Protein 5V10 (pdb70)

CATH classification: 3.10.129.10

InterPro domains:
  IPR006683 Thioesterase domain [PF03061] (24-106)
  IPR006684 Acyl-CoA thioester hydrolase YbgC/YbaW family [PIRSF003230] (9-138)
  IPR006684 Acyl-CoA thioester hydrolase YbgC/YbaW family [TIGR00051] (13-130)
  IPR014166 Tol-Pal system-associated acyl-CoA thioesterase [TIGR02799] (10-135)
  IPR029069 HotDog domain superfamily [SSF54637] (8-137)
  IPR050563 4-hydroxybenzoyl-CoA thioesterase [PTHR31793] (10-137)

Nearest PDB structures (foldseek):
  5v10-assembly1_B-2  TM=1.008E+00  e=2.304E-24  Pseudomonas aeruginosa PAO1
  5v10-assembly1_A-2  TM=1.001E+00  e=1.958E-23  Pseudomonas aeruginosa PAO1
  5t06-assembly1_B  TM=9.903E-01  e=2.485E-14  Escherichia coli O157:H7
  5t06-assembly1_C  TM=9.909E-01  e=4.073E-14  Escherichia coli O157:H7
  2egi-assembly1_C  TM=9.550E-01  e=1.226E-11  Aquifex aeolicus

Organism: Pseudomonas aeruginosa (strain ATCC 15692 / DSM 22644 / CIP 104116 / JCM 14847 / LMG 12228 / 1C / PRS 101 / PAO1) (NCBI:txid208964)

Solvent-accessible surface area: 13867 Å² total; per-residue (Å²): 192,26,154,77,46,82,199,77,43,83,51,128,26,92,1,126,173,144,10,31,55,117,49,35,37,4,46,25,0,11,8,2,55,0,0,50,100,0,17,65,48,19,16,111,75,30,42,15,32,123,85,94,19,93,60,71,34,5,72,44,54,13,84,15,3,60,4,80,22,89,27,59,0,114,73,88,34,48,0,30,0,18,1,44,4,40,25,40,56,157,20,20,1,33,6,84,0,49,0,69,49,22,102,74,62,63,37,1,0,9,0,67,0,52,5,10,1,10,97,31,90,68,112,124,95,65,45,6,28,147,51,0,82,38,1,8,82,45,55,136,112,132,49,87,52,131,26,93,0,126,176,146,10,33,58,118,63,45,67,2,49,29,0,9,8,3,58,0,0,48,101,0,15,66,46,51,17,111,80,40,42,31,28,116,76,95,17,93,66,65,32,6,70,42,58,11,74,29,2,52,2,119,30,94,31,75,1,129,68,87,22,51,0,35,0,17,1,78,30,87,78,41,57,156,23,18,1,52,6,99,2,57,0,68,50,21,101,74,66,64,43,1,0,32,1,110,4,45,8,27,1,13,75,37,109,79,107,108,104,34,39,5,21,129,82,0,83,55,43,38,121

Sequence (271 aa):
RAQHGGKPFQQRFRVYYEDTDAGGIVYYVNYLKFMERARTERLRALGFAQSQL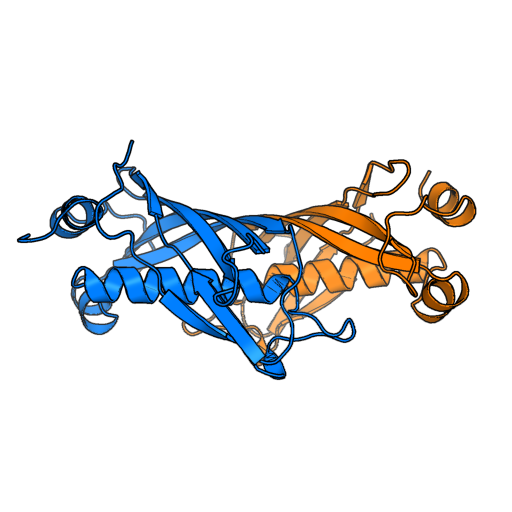VGDNLLFVVHSAEARYHAPAKLDDELLVSAEVEELNRASLKFRQQVRRASDSVLLCEGRFLVACVRADTLKPRAIPETLRAAFAGSPDPFQQRFRVYYEDTDAGGIVYYVNYLKFMERARTERLRALGFAQSQLVGDNLLFVVHSAEARYHAPAKLDDELLVSAEVEELNRASLKKFRQQVRRASDSVLLCEGRFLVACVRADTLKPRAIPETLRAAFA

B-factor: mean 32.6, std 23.27, range [7.13, 211.51]

Foldseek 3Di:
DFDADDPFDKDKDWAAPVQDDPVQFGDPVCVVVVQVVSQQVLCVVLPHHPVNCVVVQKDKAWPDKDKDFDDTHGHGWMKIKGWAFPDFDFFWTKTWMFIATPVPRDTGMIMITIMGIAGNVPRHTGGDDPQRSCSNHPHPD/DDKDKDWAAPVQDDPVQFGDPVCVVVVQVVSQQVVCVVLPHHPVNQVVVQKDKDWPDKDKDFDATHGHGWMKIKDWAWPDFDFFWTKTWMWIATPPPRHTGMIMITIIGIAGNVPRHTGGDDPSSVVSRD

Secondary structure (DSSP, 8-state):
-----SS--EEEEE--GGGB-TTSBB-TTHHHHHHHHHHHHHHHHTT--HHHHHHTTEEEEEEEEEEEE-S--BTT-EEEEE-EEEEE-SSEEEEEEEEEETTT--EEEEEEEEEEEEETTT--B-PPPHHHHHHTT----/--EEEEE--GGGB-TTSBB-TTHHHHHHHHHHHHHHHHTT--HHHHHHTTEEEEEEEEEEEE-S--BTT-EEEEE-EEEEE-SSEEEEEEEEEETTT--EEEEEEEEEEEEETTT--B-PPPHHHHHHH-

Radius of gyration: 19.85 Å; Cα contacts (8 Å, |Δi|>4): 582; chains: 2; bounding box: 51×52×37 Å

Structure (mmCIF, N/CA/C/O backbone):
data_5V10
#
_entry.id   5V10
#
_cell.length_a   97.994
_cell.length_b   62.279
_cell.length_c   52.792
_cell.angle_alpha   90.00
_cell.angle_beta   112.52
_cell.angle_gamma   90.00
#
_symmetry.space_group_name_H-M   'C 1 2 1'
#
loop_
_entity.id
_entity.type
_entity.pdbx_description
1 polymer 'Uncharacterized protein'
2 non-polymer 'CHLORIDE ION'
3 water water
#
loop_
_atom_site.group_PDB
_atom_site.id
_atom_site.type_symbol
_atom_site.label_atom_id
_atom_site.label_alt_id
_atom_site.label_comp_id
_atom_site.label_asym_id
_atom_site.label_entity_id
_atom_site.label_seq_id
_atom_site.pdbx_PDB_ins_code
_atom_site.Cartn_x
_atom_site.Cartn_y
_atom_site.Cartn_z
_atom_site.occupancy
_atom_site.B_iso_or_equiv
_atom_site.auth_seq_id
_atom_site.auth_comp_id
_atom_site.auth_asym_id
_atom_site.auth_atom_id
_atom_site.pdbx_PDB_model_num
ATOM 1 N N . ARG A 1 5 ? -17.762 -10.965 -9.748 1.00 81.32 2 ARG A N 1
ATOM 2 C CA . ARG A 1 5 ? -17.008 -10.751 -8.471 1.00 73.57 2 ARG A CA 1
ATOM 3 C C . ARG A 1 5 ? -17.877 -11.039 -7.249 1.00 58.13 2 ARG A C 1
ATOM 4 O O . ARG A 1 5 ? -17.652 -12.058 -6.583 1.00 53.47 2 ARG A O 1
ATOM 12 N N . ALA A 1 6 ? -18.822 -10.126 -6.957 1.00 45.65 3 ALA A N 1
ATOM 13 C CA . ALA A 1 6 ? -19.906 -10.300 -5.948 1.00 60.74 3 ALA A CA 1
ATOM 14 C C . ALA A 1 6 ? -20.858 -9.088 -5.959 1.00 75.25 3 ALA A C 1
ATOM 15 O O . ALA A 1 6 ? -20.434 -7.964 -5.727 1.00 49.31 3 ALA A O 1
ATOM 17 N N . GLN A 1 7 ? -22.146 -9.321 -6.198 1.00 111.60 4 GLN A N 1
ATOM 18 C CA . GLN A 1 7 ? -23.080 -8.238 -6.537 1.00 83.56 4 GLN A CA 1
ATOM 19 C C . GLN A 1 7 ? -23.896 -7.763 -5.320 1.00 95.24 4 GLN A C 1
ATOM 20 O O . GLN A 1 7 ? -24.390 -8.584 -4.535 1.00 85.40 4 GLN A O 1
ATOM 26 N N . HIS A 1 8 ? -24.024 -6.436 -5.188 1.00 79.76 5 HIS A N 1
ATOM 27 C CA . HIS A 1 8 ? -24.661 -5.768 -4.037 1.00 77.73 5 HIS A CA 1
ATOM 28 C C . HIS A 1 8 ? -25.718 -4.744 -4.511 1.00 97.99 5 HIS A C 1
ATOM 29 O O . HIS A 1 8 ? -25.645 -4.245 -5.639 1.00 111.61 5 HIS A O 1
ATOM 36 N N . GLY A 1 9 ? -26.694 -4.441 -3.649 1.00 44.28 6 GLY A N 1
ATOM 37 C CA . GLY A 1 9 ? -27.791 -3.520 -3.989 1.00 74.26 6 GLY A CA 1
ATOM 38 C C . GLY A 1 9 ? -28.946 -3.573 -2.992 1.00 101.36 6 GLY A C 1
ATOM 39 O O . GLY A 1 9 ? -28.713 -3.705 -1.789 1.00 76.54 6 GLY A O 1
ATOM 40 N N . GLY A 1 10 ? -30.182 -3.457 -3.493 1.00 149.40 7 GLY A N 1
ATOM 41 C CA . GLY A 1 10 ? -31.409 -3.583 -2.680 1.00 135.29 7 GLY A CA 1
ATOM 42 C C . GLY A 1 10 ? -31.612 -2.460 -1.672 1.00 157.81 7 GLY A C 1
ATOM 43 O O . GLY A 1 10 ? -31.326 -1.300 -1.968 1.00 170.74 7 GLY A O 1
ATOM 44 N N . LYS A 1 11 ? -32.137 -2.808 -0.496 1.00 140.02 8 LYS A N 1
ATOM 45 C CA . LYS A 1 11 ? -32.086 -1.935 0.681 1.00 113.37 8 LYS A CA 1
ATOM 46 C C . LYS A 1 11 ? -30.750 -2.217 1.394 1.00 62.85 8 LYS A C 1
ATOM 47 O O . LYS A 1 11 ? -30.710 -3.047 2.300 1.00 69.08 8 LYS A O 1
ATOM 53 N N . PRO A 1 12 ? -29.657 -1.522 0.992 1.00 48.54 9 PRO A N 1
ATOM 54 C CA . PRO A 1 12 ? -28.295 -1.907 1.353 1.00 52.61 9 PRO A CA 1
ATOM 55 C C . PRO A 1 12 ? -28.101 -1.970 2.881 1.00 29.24 9 PRO A C 1
ATOM 56 O O . PRO A 1 12 ? -28.434 -1.015 3.579 1.00 37.38 9 PRO A O 1
ATOM 60 N N . PHE A 1 13 ? -27.657 -3.132 3.353 1.00 20.16 10 PHE A N 1
ATOM 61 C CA . PHE A 1 13 ? -27.523 -3.451 4.781 1.00 17.97 10 PHE A CA 1
ATOM 62 C C . PHE A 1 13 ? -26.645 -2.411 5.445 1.00 18.67 10 PHE A C 1
ATOM 63 O O . PHE A 1 13 ? -25.501 -2.167 5.003 1.00 19.13 10 PHE A O 1
ATOM 71 N N . GLN A 1 14 ? -27.170 -1.806 6.502 1.00 12.58 11 GLN A N 1
ATOM 72 C CA . GLN A 1 14 ? -26.391 -0.945 7.374 1.00 15.06 11 GLN A CA 1
ATOM 73 C C . GLN A 1 14 ? -26.672 -1.329 8.830 1.00 27.59 11 GLN A C 1
ATOM 74 O O . GLN A 1 14 ? -27.797 -1.611 9.190 1.00 19.22 11 GLN A O 1
ATOM 80 N N . GLN A 1 15 ? -25.618 -1.398 9.643 1.00 16.64 12 GLN A N 1
ATOM 81 C CA . GLN A 1 15 ? -25.785 -1.552 11.058 1.00 12.42 12 GLN A CA 1
ATOM 82 C C . GLN A 1 15 ? -25.515 -0.246 11.752 1.00 9.83 12 GLN A C 1
ATOM 83 O O . GLN A 1 15 ? -24.512 0.387 11.494 1.00 11.32 12 GLN A O 1
ATOM 89 N N . ARG A 1 16 ? -26.356 0.091 12.719 1.00 16.94 13 ARG A N 1
ATOM 90 C CA . ARG A 1 16 ? -26.316 1.339 13.473 1.00 18.12 13 ARG A CA 1
ATOM 91 C C . ARG A 1 16 ? -25.625 1.165 14.821 1.00 18.90 13 ARG A C 1
ATOM 92 O O . ARG A 1 16 ? -25.915 0.226 15.520 1.00 19.91 13 ARG A O 1
ATOM 100 N N . PHE A 1 17 ? -24.718 2.077 15.180 1.00 15.83 14 PHE A N 1
ATOM 101 C CA . PHE A 1 17 ? -24.013 2.008 16.466 1.00 15.28 14 PHE A CA 1
ATOM 102 C C . PHE A 1 17 ? -23.977 3.411 17.064 1.00 14.46 14 PHE A C 1
ATOM 103 O O . PHE A 1 17 ? -23.967 4.400 16.352 1.00 13.06 14 PHE A O 1
ATOM 111 N N . ARG A 1 18 ? -23.870 3.481 18.380 1.00 14.34 15 ARG A N 1
ATOM 112 C CA . ARG A 1 18 ? -23.641 4.716 19.127 1.00 13.64 15 ARG A CA 1
ATOM 113 C C . ARG A 1 18 ? -22.164 4.773 19.536 1.00 13.11 15 ARG A C 1
ATOM 114 O O . ARG A 1 18 ? -21.628 3.782 19.944 1.00 13.21 15 ARG A O 1
ATOM 122 N N . VAL A 1 19 ? -21.557 5.952 19.458 1.00 13.03 16 VAL A N 1
ATOM 123 C CA . VAL A 1 19 ? -20.239 6.264 19.977 1.00 14.12 16 VAL A CA 1
ATOM 124 C C . VAL A 1 19 ? -20.282 6.622 21.486 1.00 14.92 16 VAL A C 1
ATOM 125 O O . VAL A 1 19 ? -20.956 7.572 21.905 1.00 15.10 16 VAL A O 1
ATOM 129 N N . TYR A 1 20 ? -19.576 5.851 22.305 1.00 12.77 17 TYR A N 1
ATOM 130 C CA . TYR A 1 20 ? -19.494 6.092 23.768 1.00 13.82 17 TYR A CA 1
ATOM 131 C C . TYR A 1 20 ? -18.087 6.538 24.123 1.00 14.79 17 TYR A C 1
ATOM 132 O O . TYR A 1 20 ? -17.207 6.490 23.271 1.00 13.40 17 TYR A O 1
ATOM 141 N N . TYR A 1 21 ? -17.872 7.019 25.349 1.00 15.43 18 TYR A N 1
ATOM 142 C CA . TYR A 1 21 ? -16.539 7.461 25.787 1.00 17.16 18 TYR A CA 1
ATOM 143 C C . TYR A 1 21 ? -15.426 6.430 25.525 1.00 16.40 18 TYR A C 1
ATOM 144 O O . TYR A 1 21 ? -14.309 6.815 25.227 1.00 13.59 18 TYR A O 1
ATOM 153 N N . GLU A 1 22 ? -15.729 5.136 25.677 1.00 16.41 19 GLU A N 1
ATOM 154 C CA . GLU A 1 22 ? -14.758 4.068 25.477 1.00 19.28 19 GLU A CA 1
ATOM 155 C C . GLU A 1 22 ? -14.143 4.077 24.072 1.00 18.20 19 GLU A C 1
ATOM 156 O O . GLU A 1 22 ? -13.079 3.555 23.873 1.00 15.83 19 GLU A O 1
ATOM 162 N N . ASP A 1 23 ? -14.867 4.639 23.103 1.00 17.49 20 ASP A N 1
ATOM 163 C CA . ASP A 1 23 ? -14.489 4.652 21.683 1.00 16.46 20 ASP A CA 1
ATOM 164 C C . ASP A 1 23 ? -13.604 5.852 21.310 1.00 13.97 20 ASP A C 1
ATOM 165 O O . ASP A 1 23 ? -13.032 5.860 20.243 1.00 12.00 20 ASP A O 1
ATOM 170 N N . THR A 1 24 ? -13.545 6.848 22.188 1.00 14.02 21 THR A N 1
ATOM 171 C CA . THR A 1 24 ? -12.911 8.120 21.933 1.00 15.80 21 THR A CA 1
ATOM 172 C C . THR A 1 24 ? -11.505 8.118 22.465 1.00 14.72 21 THR A C 1
ATOM 173 O O . THR A 1 24 ? -11.106 7.234 23.212 1.00 17.15 21 THR A O 1
ATOM 177 N N . ASP A 1 25 ? -10.750 9.084 21.991 1.00 15.65 22 ASP A N 1
ATOM 178 C CA . ASP A 1 25 ? -9.407 9.390 22.413 1.00 21.30 22 ASP A CA 1
ATOM 179 C C . ASP A 1 25 ? -9.281 10.859 22.892 1.00 21.42 22 ASP A C 1
ATOM 180 O O . ASP A 1 25 ? -10.255 11.643 22.889 1.00 27.65 22 ASP A O 1
ATOM 185 N N . ALA A 1 26 ? -8.051 11.216 23.248 1.00 25.54 23 ALA A N 1
ATOM 186 C CA . ALA A 1 26 ? -7.696 12.542 23.761 1.00 39.36 23 ALA A CA 1
ATOM 187 C C . ALA A 1 26 ? -8.075 13.669 22.814 1.00 40.53 23 ALA A C 1
ATOM 188 O O . ALA A 1 26 ? -8.425 14.742 23.270 1.00 41.33 23 ALA A O 1
ATOM 190 N N . GLY A 1 27 ? -8.046 13.403 21.507 1.00 40.97 24 GLY A N 1
ATOM 191 C CA . GLY A 1 27 ? -8.504 14.345 20.493 1.00 39.18 24 GLY A CA 1
ATOM 192 C C . GLY A 1 27 ? -9.975 14.747 20.514 1.00 36.59 24 GLY A C 1
ATOM 193 O O . GLY A 1 27 ? -10.365 15.673 19.798 1.00 37.08 24 GLY A O 1
ATOM 194 N N . GLY A 1 28 ? -10.802 14.068 21.307 1.00 29.04 25 GLY A N 1
ATOM 195 C CA . GLY A 1 28 ? -12.246 14.309 21.323 1.00 23.13 25 GLY A CA 1
ATOM 196 C C . GLY A 1 28 ? -13.019 13.630 20.207 1.00 36.94 25 GLY A C 1
ATOM 197 O O . GLY A 1 28 ? -14.202 13.924 19.987 1.00 40.05 25 GLY A O 1
ATOM 198 N N . ILE A 1 29 ? -12.372 12.688 19.522 1.00 28.18 26 ILE A N 1
ATOM 199 C CA . ILE A 1 29 ? -12.977 11.945 18.410 1.00 26.05 26 ILE A CA 1
ATOM 200 C C . ILE A 1 29 ? -12.750 10.444 18.594 1.00 25.89 26 ILE A C 1
ATOM 201 O O . ILE A 1 29 ? -11.911 10.021 19.391 1.00 18.07 26 ILE A O 1
ATOM 206 N N . VAL A 1 30 ? -13.430 9.654 17.785 1.00 22.04 27 VAL A N 1
ATOM 207 C CA . VAL A 1 30 ? -13.253 8.217 17.826 1.00 22.41 27 VAL A CA 1
ATOM 208 C C . VAL A 1 30 ? -11.805 7.857 17.561 1.00 20.60 27 VAL A C 1
ATOM 209 O O . VAL A 1 30 ? -11.204 8.365 16.612 1.00 18.37 27 VAL A O 1
ATOM 213 N N . TYR A 1 31 ? -11.238 6.991 18.393 1.00 13.21 28 TYR A N 1
ATOM 214 C CA . TYR A 1 31 ? -9.875 6.499 18.181 1.00 12.31 28 TYR A CA 1
ATOM 215 C C . TYR A 1 31 ? -9.845 5.656 16.904 1.00 11.16 28 TYR A C 1
ATOM 216 O O . TYR A 1 31 ? -10.710 4.786 16.644 1.00 11.03 28 TYR A O 1
ATOM 225 N N . TYR A 1 32 ? -8.890 5.942 16.033 1.00 13.19 29 TYR A N 1
ATOM 226 C CA . TYR A 1 32 ? -8.960 5.438 14.674 1.00 10.43 29 TYR A CA 1
ATOM 227 C C . TYR A 1 32 ? -9.015 3.898 14.604 1.00 9.63 29 TYR A C 1
ATOM 228 O O . TYR A 1 32 ? -9.719 3.325 13.746 1.00 8.79 29 TYR A O 1
ATOM 237 N N . VAL A 1 33 ? -8.293 3.237 15.491 1.00 9.51 30 VAL A N 1
ATOM 238 C CA . VAL A 1 33 ? -8.315 1.802 15.571 1.00 9.85 30 VAL A CA 1
ATOM 239 C C . VAL A 1 33 ? -9.753 1.253 15.780 1.00 10.66 30 VAL A C 1
ATOM 240 O O . VAL A 1 33 ? -10.071 0.160 15.246 1.00 9.02 30 VAL A O 1
ATOM 244 N N . ASN A 1 34 ? -10.588 2.004 16.521 1.00 9.08 31 ASN A N 1
ATOM 245 C CA . ASN A 1 34 ? -11.908 1.521 16.898 1.00 9.80 31 ASN A CA 1
ATOM 246 C C . ASN A 1 34 ? -12.869 1.388 15.703 1.00 9.76 31 ASN A C 1
ATOM 247 O O . ASN A 1 34 ? -13.836 0.632 15.772 1.00 8.20 31 ASN A O 1
ATOM 252 N N . TYR A 1 35 ? -12.600 2.094 14.604 1.00 8.85 32 TYR A N 1
ATOM 253 C CA . TYR A 1 35 ? -13.475 1.899 13.444 1.00 9.45 32 TYR A CA 1
ATOM 254 C C . TYR A 1 35 ? -13.437 0.477 12.944 1.00 8.42 32 TYR A C 1
ATOM 255 O O . TYR A 1 35 ? -14.462 -0.008 12.389 1.00 8.15 32 TYR A O 1
ATOM 264 N N . LEU A 1 36 ? -12.296 -0.193 13.129 1.00 8.28 33 LEU A N 1
ATOM 265 C CA . LEU A 1 36 ? -12.173 -1.598 12.694 1.00 9.61 33 LEU A CA 1
ATOM 266 C C . LEU A 1 36 ? -13.033 -2.485 13.560 1.00 8.66 33 LEU A C 1
ATOM 267 O O . LEU A 1 36 ? -13.461 -3.508 13.115 1.00 8.45 33 LEU A O 1
ATOM 272 N N . LYS A 1 37 ? -13.184 -2.132 14.854 1.00 8.73 34 LYS A N 1
ATOM 273 C CA . LYS A 1 37 ? -14.118 -2.889 15.739 1.00 9.53 34 LYS A CA 1
ATOM 274 C C . LYS A 1 37 ? -15.568 -2.738 15.268 1.00 9.08 34 LYS A C 1
ATOM 275 O O . LYS A 1 37 ? -16.291 -3.732 15.138 1.00 9.29 34 LYS A O 1
ATOM 281 N N . PHE A 1 38 ? -15.957 -1.524 14.979 1.00 7.49 35 PHE A N 1
ATOM 282 C CA . PHE A 1 38 ? -17.314 -1.249 14.411 1.00 7.84 35 PHE A CA 1
ATOM 283 C C . PHE A 1 38 ? -17.578 -2.023 13.128 1.00 7.46 35 PHE A C 1
ATOM 284 O O . PHE A 1 38 ? -18.649 -2.529 12.932 1.00 7.42 35 PHE A O 1
ATOM 292 N N . MET A 1 39 ? -16.595 -2.059 12.249 1.00 7.54 36 MET A N 1
ATOM 293 C CA . MET A 1 39 ? -16.697 -2.808 10.983 1.00 7.96 36 MET A CA 1
ATOM 294 C C . MET A 1 39 ? -16.772 -4.304 11.231 1.00 7.83 36 MET A C 1
ATOM 295 O O . MET A 1 39 ? -17.560 -4.989 10.599 1.00 7.93 36 MET A O 1
ATOM 300 N N . GLU A 1 40 ? -16.014 -4.807 12.190 1.00 7.85 37 GLU A N 1
ATOM 301 C CA . GLU A 1 40 ? -16.136 -6.194 12.543 1.00 8.41 37 GLU A CA 1
ATOM 302 C C . GLU A 1 40 ? -17.567 -6.534 13.084 1.00 8.35 37 GLU A C 1
ATOM 303 O O . GLU A 1 40 ? -18.157 -7.531 12.698 1.00 7.93 37 GLU A O 1
ATOM 309 N N . ARG A 1 41 ? -18.101 -5.681 13.961 1.00 8.44 38 ARG A N 1
ATOM 310 C CA . ARG A 1 41 ? -19.428 -5.892 14.504 1.00 9.06 38 ARG A CA 1
ATOM 311 C C . ARG A 1 41 ? -20.475 -5.923 13.377 1.00 8.77 38 ARG A C 1
ATOM 312 O O . ARG A 1 41 ? -21.414 -6.725 13.422 1.00 9.39 38 ARG A O 1
ATOM 320 N N . ALA A 1 42 ? -20.279 -5.100 12.340 1.00 7.96 39 ALA A N 1
ATOM 321 C CA . ALA A 1 42 ? -21.216 -5.051 11.244 1.00 8.25 39 ALA A CA 1
ATOM 322 C C . ALA A 1 42 ? -21.225 -6.339 10.373 1.00 8.63 39 ALA A C 1
ATOM 323 O O . ALA A 1 42 ? -22.282 -6.818 9.874 1.00 8.84 39 ALA A O 1
ATOM 325 N N . ARG A 1 43 ? -20.053 -6.912 10.192 1.00 9.04 40 ARG A N 1
ATOM 326 C CA . ARG A 1 43 ? -19.927 -8.153 9.442 1.00 9.94 40 ARG A CA 1
ATOM 327 C C . ARG A 1 43 ? -20.682 -9.262 10.247 1.00 10.60 40 ARG A C 1
ATOM 328 O O . ARG A 1 43 ? -21.375 -10.074 9.662 1.00 10.66 40 ARG A O 1
ATOM 336 N N . THR A 1 44 ? -20.574 -9.273 11.566 1.00 9.55 41 THR A N 1
ATOM 337 C CA . THR A 1 44 ? -21.225 -10.268 12.428 1.00 10.37 41 THR A CA 1
ATOM 338 C C . THR A 1 44 ? -22.727 -10.048 12.299 1.00 8.97 41 THR A C 1
ATOM 339 O O . THR A 1 44 ? -23.459 -11.005 12.155 1.00 8.96 41 THR A O 1
ATOM 343 N N . GLU A 1 45 ? -23.167 -8.797 12.282 1.00 8.34 42 GLU A N 1
ATOM 344 C CA . GLU A 1 45 ? -24.582 -8.567 12.162 1.00 9.18 42 GLU A CA 1
ATOM 345 C C . GLU A 1 45 ? -25.141 -8.874 10.763 1.00 8.78 42 GLU A C 1
ATOM 346 O O . GLU A 1 45 ? -26.269 -9.283 10.660 1.00 8.47 42 GLU A O 1
ATOM 352 N N . ARG A 1 46 ? -24.343 -8.706 9.721 1.00 9.90 43 ARG A N 1
ATOM 353 C CA . ARG A 1 46 ? -24.756 -9.044 8.364 1.00 11.42 43 ARG A CA 1
ATOM 354 C C . ARG A 1 46 ? -24.898 -10.553 8.279 1.00 13.81 43 ARG A C 1
ATOM 355 O O . ARG A 1 46 ? -25.913 -11.051 7.765 1.00 15.20 43 ARG A O 1
ATOM 363 N N . LEU A 1 47 ? -23.893 -11.284 8.777 1.00 11.29 44 LEU A N 1
ATOM 364 C CA . LEU A 1 47 ? -23.995 -12.735 8.844 1.00 12.57 44 LEU A CA 1
ATOM 365 C C . LEU A 1 47 ? -25.235 -13.237 9.585 1.00 14.30 44 LEU A C 1
ATOM 366 O O . LEU A 1 47 ? -25.912 -14.183 9.100 1.00 11.91 44 LEU A O 1
ATOM 371 N N . ARG A 1 48 ? -25.529 -12.632 10.736 1.00 14.33 45 ARG A N 1
ATOM 372 C CA . ARG A 1 48 ? -26.713 -12.983 11.496 1.00 15.46 45 ARG A CA 1
ATOM 373 C C . ARG A 1 48 ? -27.960 -12.855 10.619 1.00 12.80 45 ARG A C 1
ATOM 374 O O . ARG A 1 48 ? -28.754 -13.765 10.565 1.00 17.30 45 ARG A O 1
ATOM 382 N N . ALA A 1 49 ? -28.114 -11.717 9.955 1.00 13.10 46 ALA A N 1
ATOM 383 C CA . ALA A 1 49 ? -29.274 -11.431 9.155 1.00 12.51 46 ALA A CA 1
ATOM 384 C C . ALA A 1 49 ? -29.422 -12.366 7.932 1.00 21.32 46 ALA A C 1
ATOM 385 O O . ALA A 1 49 ? -30.480 -12.516 7.411 1.00 16.80 46 ALA A O 1
ATOM 387 N N . LEU A 1 50 ? -28.342 -12.947 7.468 1.00 18.45 47 LEU A N 1
ATOM 388 C CA . LEU A 1 50 ? -28.351 -13.886 6.343 1.00 24.27 47 LEU A CA 1
ATOM 389 C C . LEU A 1 50 ? -28.485 -15.324 6.834 1.00 25.25 47 LEU A C 1
ATOM 390 O O . LEU A 1 50 ? -28.453 -16.228 6.042 1.00 26.71 47 LEU A O 1
ATOM 395 N N . GLY A 1 51 ? -28.624 -15.523 8.143 1.00 19.20 48 GLY A N 1
ATOM 396 C CA . GLY A 1 51 ? -28.867 -16.848 8.714 1.00 26.77 48 GLY A CA 1
ATOM 397 C C . GLY A 1 51 ? -27.668 -17.509 9.340 1.00 20.23 48 GLY A C 1
ATOM 398 O O . GLY A 1 51 ? -27.672 -18.721 9.529 1.00 24.20 48 GLY A O 1
ATOM 399 N N . PHE A 1 52 ? -26.650 -16.711 9.705 1.00 23.82 49 PHE A N 1
ATOM 400 C CA . PHE A 1 52 ? -25.383 -17.234 10.198 1.00 26.77 49 PHE A CA 1
ATOM 401 C C . PHE A 1 52 ? -24.952 -16.504 11.488 1.00 34.33 49 PHE A C 1
ATOM 402 O O . PHE A 1 52 ? -23.901 -15.826 11.565 1.00 17.07 49 PHE A O 1
ATOM 410 N N . ALA A 1 53 ? -25.804 -16.663 12.504 1.00 26.31 50 ALA A N 1
ATOM 411 C CA . ALA A 1 53 ? -25.501 -16.247 13.880 1.00 22.90 50 ALA A CA 1
ATOM 412 C C . ALA A 1 53 ? -24.392 -17.119 14.384 1.00 25.59 50 ALA A C 1
ATOM 413 O O . ALA A 1 53 ? -24.041 -18.085 13.714 1.00 18.40 50 ALA A O 1
ATOM 415 N N . GLN A 1 54 ? -23.837 -16.811 15.549 1.00 22.18 51 GLN A N 1
ATOM 416 C CA . GLN A 1 54 ? -22.638 -17.534 16.030 1.00 24.01 51 GLN A CA 1
ATOM 417 C C . GLN A 1 54 ? -22.919 -19.029 16.276 1.00 33.59 51 GLN A C 1
ATOM 418 O O . GLN A 1 54 ? -22.068 -19.865 15.960 1.00 26.04 51 GLN A O 1
ATOM 424 N N . SER A 1 55 ? -24.083 -19.362 16.841 1.00 25.79 52 SER A N 1
ATOM 425 C CA . SER A 1 55 ? -24.425 -20.789 17.051 1.00 26.73 52 SER A CA 1
ATOM 426 C C . SER A 1 55 ? -24.515 -21.590 15.711 1.00 26.16 52 SER A C 1
ATOM 427 O O . SER A 1 55 ? -24.085 -22.719 15.641 1.00 34.31 52 SER A O 1
ATOM 430 N N . GLN A 1 56 ? -24.979 -20.960 14.644 1.00 22.19 53 GLN A N 1
ATOM 431 C CA . GLN A 1 56 ? -24.965 -21.583 13.310 1.00 29.02 53 GLN A CA 1
ATOM 432 C C . GLN A 1 56 ? -23.564 -21.836 12.756 1.00 37.51 53 GLN A C 1
ATOM 433 O O . GLN A 1 56 ? -23.315 -22.868 12.128 1.00 29.08 53 GLN A O 1
ATOM 439 N N . LEU A 1 57 ? -22.656 -20.891 12.979 1.00 26.22 54 LEU A N 1
ATOM 440 C CA . LEU A 1 57 ? -21.286 -20.989 12.504 1.00 38.16 54 LEU A CA 1
ATOM 441 C C . LEU A 1 57 ? -20.504 -22.111 13.171 1.00 41.25 54 LEU A C 1
ATOM 442 O O . LEU A 1 57 ? -19.804 -22.860 12.508 1.00 32.25 54 LEU A O 1
ATOM 447 N N . VAL A 1 58 ? -20.600 -22.175 14.492 1.00 43.18 55 VAL A N 1
ATOM 448 C CA . VAL A 1 58 ? -19.941 -23.236 15.252 1.00 62.20 55 VAL A CA 1
ATOM 449 C C . VAL A 1 58 ? -20.641 -24.585 15.000 1.00 41.81 55 VAL A C 1
ATOM 450 O O . VAL A 1 58 ? -20.000 -25.619 14.996 1.00 38.19 55 VAL A O 1
ATOM 454 N N . GLY A 1 59 ? -21.944 -24.542 14.754 1.00 67.29 56 GLY A N 1
ATOM 455 C CA . GLY A 1 59 ? -22.705 -25.689 14.264 1.00 60.50 56 GLY A CA 1
ATOM 456 C C . GLY A 1 59 ? -22.155 -26.279 12.983 1.00 55.41 56 GLY A C 1
ATOM 457 O O . GLY A 1 59 ? -22.031 -27.490 12.887 1.00 54.31 56 GLY A O 1
ATOM 458 N N . ASP A 1 60 ? -21.803 -25.429 12.011 1.00 35.21 57 ASP A N 1
ATOM 459 C CA . ASP A 1 60 ? -21.238 -25.884 10.736 1.00 38.88 57 ASP A CA 1
ATOM 460 C C . ASP A 1 60 ? -19.709 -25.977 10.715 1.00 36.62 57 ASP A C 1
ATOM 461 O O . ASP A 1 60 ? -19.114 -26.230 9.647 1.00 30.69 57 ASP A O 1
ATOM 466 N N . ASN A 1 61 ? -19.063 -25.808 11.882 1.00 27.13 58 ASN A N 1
ATOM 467 C CA . ASN A 1 61 ? -17.590 -25.824 11.989 1.00 35.60 58 ASN A CA 1
ATOM 468 C C . ASN A 1 61 ? -16.898 -24.710 11.159 1.00 26.43 58 ASN A C 1
ATOM 469 O O . ASN A 1 61 ? -15.777 -24.891 10.655 1.00 28.40 58 ASN A O 1
ATOM 474 N N . LEU A 1 62 ? -17.566 -23.550 11.037 1.00 33.89 59 LEU A N 1
ATOM 475 C CA . LEU A 1 62 ? -17.013 -22.404 10.303 1.00 25.69 59 LEU A CA 1
ATOM 476 C C . LEU A 1 62 ? -16.456 -21.371 11.258 1.00 25.38 59 LEU A C 1
ATOM 477 O O . LEU A 1 62 ? -17.057 -21.066 12.267 1.00 24.96 59 LEU A O 1
ATOM 482 N N . LEU A 1 63 ? -15.333 -20.805 10.872 1.00 22.42 60 LEU A N 1
ATOM 483 C CA . LEU A 1 63 ? -14.739 -19.652 11.529 1.00 21.05 60 LEU A CA 1
ATOM 484 C C . LEU A 1 63 ? -14.205 -18.721 10.443 1.00 18.95 60 LEU A C 1
ATOM 485 O O . LEU A 1 63 ? -13.587 -19.182 9.485 1.00 17.25 60 LEU A O 1
ATOM 490 N N . PHE A 1 64 ? -14.448 -17.406 10.593 1.00 13.28 61 PHE A N 1
ATOM 491 C CA . PHE A 1 64 ? -13.879 -16.396 9.686 1.00 14.16 61 PHE A CA 1
ATOM 492 C C . PHE A 1 64 ? -12.686 -15.698 10.317 1.00 19.52 61 PHE A C 1
ATOM 493 O O . PHE A 1 64 ? -12.775 -15.272 11.476 1.00 22.23 61 PHE A O 1
ATOM 501 N N . VAL A 1 65 ? -11.578 -15.595 9.582 1.00 12.32 62 VAL A N 1
ATOM 502 C CA . VAL A 1 65 ? -10.282 -15.051 10.143 1.00 15.82 62 VAL A CA 1
ATOM 503 C C . VAL A 1 65 ? -9.806 -13.918 9.262 1.00 20.33 62 VAL A C 1
ATOM 504 O O . VAL A 1 65 ? -9.783 -14.083 8.026 1.00 16.05 62 VAL A O 1
ATOM 508 N N . VAL A 1 66 ? -9.407 -12.796 9.880 1.00 13.35 63 VAL A N 1
ATOM 509 C CA . VAL A 1 66 ? -8.952 -11.684 9.073 1.00 16.78 63 VAL A CA 1
ATOM 510 C C . VAL A 1 66 ? -7.512 -11.977 8.656 1.00 15.66 63 VAL A C 1
ATOM 511 O O . VAL A 1 66 ? -6.700 -12.227 9.502 1.00 10.38 63 VAL A O 1
ATOM 515 N N . HIS A 1 67 ? -7.197 -11.945 7.361 1.00 13.80 64 HIS A N 1
ATOM 516 C CA . HIS A 1 67 ? -5.815 -12.025 6.901 1.00 16.35 64 HIS A CA 1
ATOM 517 C C . HIS A 1 67 ? -5.245 -10.662 6.537 1.00 14.99 64 HIS A C 1
ATOM 518 O O . HIS A 1 67 ? -4.018 -10.481 6.547 1.00 15.84 64 HIS A O 1
ATOM 525 N N . SER A 1 68 ? -6.081 -9.717 6.141 1.00 11.51 65 SER A N 1
ATOM 526 C CA . SER A 1 68 ? -5.605 -8.350 5.893 1.00 11.12 65 SER A CA 1
ATOM 527 C C . SER A 1 68 ? -6.712 -7.363 6.196 1.00 13.05 65 SER A C 1
ATOM 528 O O . SER A 1 68 ? -7.901 -7.701 6.075 1.00 14.76 65 SER A O 1
ATOM 531 N N . ALA A 1 69 ? -6.309 -6.165 6.595 1.00 10.83 66 ALA A N 1
ATOM 532 C CA . ALA A 1 69 ? -7.209 -5.076 6.981 1.00 13.40 66 ALA A CA 1
ATOM 533 C C . ALA A 1 69 ? -6.572 -3.762 6.476 1.00 13.25 66 ALA A C 1
ATOM 534 O O . ALA A 1 69 ? -5.348 -3.516 6.735 1.00 9.04 66 ALA A O 1
ATOM 536 N N . GLU A 1 70 ? -7.371 -2.943 5.796 1.00 10.92 67 GLU A N 1
ATOM 537 C CA . GLU A 1 70 ? -6.964 -1.610 5.310 1.00 13.80 67 GLU A CA 1
ATOM 538 C C . GLU A 1 70 ? -8.059 -0.600 5.651 1.00 13.86 67 GLU A C 1
ATOM 539 O O . GLU A 1 70 ? -9.223 -0.848 5.415 1.00 16.75 67 GLU A O 1
ATOM 545 N N . ALA A 1 71 ? -7.705 0.522 6.243 1.00 11.22 68 ALA A N 1
ATOM 546 C CA . ALA A 1 71 ? -8.684 1.553 6.497 1.00 11.96 68 ALA A CA 1
ATOM 547 C C . ALA A 1 71 ? -8.206 2.897 6.058 1.00 10.90 68 ALA A C 1
ATOM 548 O O . ALA A 1 71 ? -6.991 3.208 6.160 1.00 12.43 68 ALA A O 1
ATOM 550 N N . ARG A 1 72 ? -9.134 3.661 5.503 1.00 10.60 69 ARG A N 1
ATOM 551 C CA . ARG A 1 72 ? -8.833 5.050 5.137 1.00 12.85 69 ARG A CA 1
ATOM 552 C C . ARG A 1 72 ? -9.786 5.921 5.908 1.00 11.22 69 ARG A C 1
ATOM 553 O O . ARG A 1 72 ? -11.005 5.669 6.013 1.00 11.00 69 ARG A O 1
ATOM 561 N N . TYR A 1 73 ? -9.220 6.951 6.514 1.00 11.91 70 TYR A N 1
ATOM 562 C CA . TYR A 1 73 ? -9.943 7.791 7.434 1.00 13.77 70 TYR A CA 1
ATOM 563 C C . TYR A 1 73 ? -10.230 9.118 6.773 1.00 19.55 70 TYR A C 1
ATOM 564 O O . TYR A 1 73 ? -9.351 9.682 6.167 1.00 22.51 70 TYR A O 1
ATOM 573 N N . HIS A 1 74 ? -11.468 9.613 6.884 1.00 19.30 71 HIS A N 1
ATOM 574 C CA . HIS A 1 74 ? -11.859 10.818 6.120 1.00 33.05 71 HIS A CA 1
ATOM 575 C C . HIS A 1 74 ? -12.281 12.032 6.912 1.00 31.82 71 HIS A C 1
ATOM 576 O O . HIS A 1 74 ? -11.794 13.130 6.685 1.00 53.66 71 HIS A O 1
ATOM 583 N N . ALA A 1 75 ? -13.218 11.834 7.812 1.00 24.78 72 ALA A N 1
ATOM 584 C CA . ALA A 1 75 ? -13.758 12.891 8.627 1.00 22.89 72 ALA A CA 1
ATOM 585 C C . ALA A 1 75 ? -13.954 12.240 10.009 1.00 30.43 72 ALA A C 1
ATOM 586 O O . ALA A 1 75 ? -14.108 11.049 10.065 1.00 21.68 72 ALA A O 1
ATOM 588 N N . PRO A 1 76 ? -13.920 13.022 11.093 1.00 30.18 73 PRO A N 1
ATOM 589 C CA . PRO A 1 76 ? -14.019 12.462 12.461 1.00 35.70 7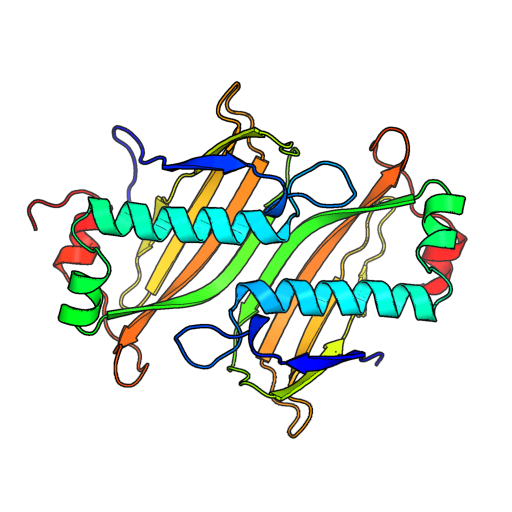3 PRO A CA 1
ATOM 590 C C . PRO A 1 76 ? -15.447 12.297 12.988 1.00 25.40 73 PRO A C 1
ATOM 591 O O . PRO A 1 76 ? -16.364 12.994 12.540 1.00 35.21 73 PRO A O 1
ATOM 595 N N . ALA A 1 77 ? -15.636 11.340 13.893 1.00 33.95 74 ALA A N 1
ATOM 596 C CA . ALA A 1 77 ? -16.892 11.204 14.657 1.00 24.57 74 ALA A CA 1
ATOM 597 C C . ALA A 1 77 ? -16.631 11.522 16.094 1.00 24.75 74 ALA A C 1
ATOM 598 O O . ALA A 1 77 ? -15.536 11.277 16.607 1.00 30.10 74 ALA A O 1
ATOM 600 N N . LYS A 1 78 ? -17.638 12.093 16.742 1.00 23.38 75 LYS A N 1
ATOM 601 C CA . LYS A 1 78 ? -17.482 12.562 18.121 1.00 28.76 75 LYS A CA 1
ATOM 602 C C . LYS A 1 78 ? -18.323 11.721 19.069 1.00 21.66 75 LYS A C 1
ATOM 603 O O . LYS A 1 78 ? -19.182 10.956 18.643 1.00 17.63 75 LYS A O 1
ATOM 609 N N . LEU A 1 79 ? -18.056 11.880 20.343 1.00 22.79 76 LEU A N 1
ATOM 610 C CA . LEU A 1 79 ? -18.902 11.367 21.403 1.00 23.85 76 LEU A CA 1
ATOM 611 C C . LEU A 1 79 ? -20.386 11.533 21.101 1.00 25.08 76 LEU A C 1
ATOM 612 O O . LEU A 1 79 ? -20.837 12.603 20.745 1.00 26.49 76 LEU A O 1
ATOM 617 N N . ASP A 1 80 ? -21.118 10.429 21.216 1.00 23.15 77 ASP A N 1
ATOM 618 C CA . ASP A 1 80 ? -22.575 10.389 21.081 1.00 24.84 77 ASP A CA 1
ATOM 619 C C . ASP A 1 80 ? -23.100 10.477 19.644 1.00 28.95 77 ASP A C 1
ATOM 620 O O . ASP A 1 80 ? -24.303 10.391 19.434 1.00 18.62 77 ASP A O 1
ATOM 625 N N . ASP A 1 81 ? -22.219 10.559 18.643 1.00 23.23 78 ASP A N 1
ATOM 626 C CA . ASP A 1 81 ? -22.650 10.355 17.248 1.00 22.81 78 ASP A CA 1
ATOM 627 C C . ASP A 1 81 ? -23.182 8.929 17.089 1.00 16.93 78 ASP A C 1
ATOM 628 O O . ASP A 1 81 ? -22.773 7.976 17.834 1.00 14.60 78 ASP A O 1
ATOM 633 N N . GLU A 1 82 ? -24.093 8.790 16.158 1.00 15.31 79 GLU A N 1
ATOM 634 C CA . GLU A 1 82 ? -24.511 7.482 15.674 1.00 17.16 79 GLU A CA 1
ATOM 635 C C . GLU A 1 82 ? -23.788 7.191 14.388 1.00 14.98 79 GLU A C 1
ATOM 636 O O . GLU A 1 82 ? -23.565 8.097 13.630 1.00 18.54 79 GLU A O 1
ATOM 642 N N . LEU A 1 83 ? -23.472 5.923 14.150 1.00 12.99 80 LEU A N 1
ATOM 643 C CA . LEU A 1 83 ? -22.717 5.492 12.982 1.00 12.93 80 LEU A CA 1
ATOM 644 C C . LEU A 1 83 ? -23.556 4.472 12.204 1.00 13.20 80 LEU A C 1
ATOM 645 O O . LEU A 1 83 ? -24.131 3.559 12.810 1.00 13.40 80 LEU A O 1
ATOM 650 N N . LEU A 1 84 ? -23.560 4.585 10.880 1.00 11.90 81 LEU A N 1
ATOM 651 C CA . LEU A 1 84 ? -24.104 3.537 10.034 1.00 13.19 81 LEU A CA 1
ATOM 652 C C . LEU A 1 84 ? -22.953 2.839 9.339 1.00 13.55 81 LEU A C 1
ATOM 653 O O . LEU A 1 84 ? -22.093 3.506 8.729 1.00 11.95 81 LEU A O 1
ATOM 658 N N . VAL A 1 85 ? -22.956 1.495 9.400 1.00 9.19 82 VAL A N 1
ATOM 659 C CA . VAL A 1 85 ? -21.859 0.697 8.896 1.00 10.56 82 VAL A CA 1
ATOM 660 C C . VAL A 1 85 ? -22.351 -0.383 7.946 1.00 9.33 82 VAL A C 1
ATOM 661 O O . VAL A 1 85 ? -23.222 -1.223 8.304 1.00 8.22 82 VAL A O 1
ATOM 665 N N . SER A 1 86 ? -21.788 -0.340 6.738 1.00 9.28 83 SER A N 1
ATOM 666 C CA . SER A 1 86 ? -22.086 -1.292 5.694 1.00 10.52 83 SER A CA 1
ATOM 667 C C . SER A 1 86 ? -21.132 -2.476 5.826 1.00 8.16 83 SER A C 1
ATOM 668 O O . SER A 1 86 ? -20.136 -2.423 6.543 1.00 7.13 83 SER A O 1
ATOM 671 N N . ALA A 1 87 ? -21.519 -3.564 5.178 1.00 9.08 84 ALA A N 1
ATOM 672 C CA . ALA A 1 87 ? -20.749 -4.806 5.129 1.00 11.39 84 ALA A CA 1
ATOM 673 C C . ALA A 1 87 ? -20.895 -5.516 3.780 1.00 15.91 84 ALA A C 1
ATOM 674 O O . ALA A 1 87 ? -21.427 -6.630 3.704 1.00 20.70 84 ALA A O 1
ATOM 676 N N . GLU A 1 88 ? -20.400 -4.872 2.732 1.00 14.70 85 GLU A N 1
ATOM 677 C CA . GLU A 1 88 ? -20.547 -5.411 1.348 1.00 14.07 85 GLU A CA 1
ATOM 678 C C . GLU A 1 88 ? -19.489 -6.466 1.054 1.00 15.78 85 GLU A C 1
ATOM 679 O O . GLU A 1 88 ? -18.357 -6.396 1.544 1.00 13.25 85 GLU A O 1
ATOM 685 N N . VAL A 1 89 ? -19.851 -7.463 0.227 1.00 16.38 86 VAL A N 1
ATOM 686 C CA . VAL A 1 89 ? -18.887 -8.409 -0.253 1.00 17.41 86 VAL A CA 1
ATOM 687 C C . VAL A 1 89 ? -18.492 -8.014 -1.663 1.00 23.08 86 VAL A C 1
ATOM 688 O O . VAL A 1 89 ? -19.305 -8.104 -2.550 1.00 22.81 86 VAL A O 1
ATOM 692 N N . GLU A 1 90 ? -17.241 -7.598 -1.814 1.00 16.20 87 GLU A N 1
ATOM 693 C CA . GLU A 1 90 ? -16.661 -7.065 -3.059 1.00 26.09 87 GLU A CA 1
ATOM 694 C C . GLU A 1 90 ? -16.190 -8.163 -3.953 1.00 23.14 87 GLU A C 1
ATOM 695 O O . GLU A 1 90 ? -16.289 -8.016 -5.162 1.00 24.24 87 GLU A O 1
ATOM 701 N N . GLU A 1 91 ? -15.645 -9.231 -3.373 1.00 21.54 88 GLU A N 1
ATOM 702 C CA . GLU A 1 91 ? -15.253 -10.438 -4.129 1.00 20.27 88 GLU A CA 1
ATOM 703 C C . GLU A 1 91 ? -15.379 -11.699 -3.315 1.00 21.98 88 GLU A C 1
ATOM 704 O O . GLU A 1 91 ? -15.177 -11.690 -2.110 1.00 16.60 88 GLU A O 1
ATOM 710 N N . LEU A 1 92 ? -15.718 -12.791 -3.971 1.00 19.66 89 LEU A N 1
ATOM 711 C CA . LEU A 1 92 ? -16.043 -14.040 -3.282 1.00 20.18 89 LEU A CA 1
ATOM 712 C C . LEU A 1 92 ? -15.146 -15.082 -3.921 1.00 28.88 89 LEU A C 1
ATOM 713 O O . LEU A 1 92 ? -15.303 -15.359 -5.103 1.00 38.87 89 LEU A O 1
ATOM 718 N N . ASN A 1 93 ? -14.168 -15.591 -3.193 1.00 30.98 90 ASN A N 1
ATOM 719 C CA . ASN A 1 93 ? -13.285 -16.655 -3.689 1.00 34.09 90 ASN A CA 1
ATOM 720 C C . ASN A 1 93 ? -13.790 -17.976 -3.096 1.00 40.43 90 ASN A C 1
ATOM 721 O O . ASN A 1 93 ? -14.797 -17.998 -2.371 1.00 18.96 90 ASN A O 1
ATOM 726 N N . ARG A 1 94 ? -13.082 -19.058 -3.407 1.00 33.32 91 ARG A N 1
ATOM 727 C CA . ARG A 1 94 ? -13.446 -20.400 -2.937 1.00 42.47 91 ARG A CA 1
ATOM 728 C C . ARG A 1 94 ? -13.424 -20.502 -1.417 1.00 35.18 91 ARG A C 1
ATOM 729 O O . ARG A 1 94 ? -14.407 -20.951 -0.790 1.00 30.40 91 ARG A O 1
ATOM 737 N N . ALA A 1 95 ? -12.292 -20.099 -0.836 1.00 27.12 92 ALA A N 1
ATOM 738 C CA . ALA A 1 95 ? -12.053 -20.253 0.610 1.00 30.56 92 ALA A CA 1
ATOM 739 C C . ALA A 1 95 ? -11.875 -18.917 1.341 1.00 29.07 92 ALA A C 1
ATOM 740 O O . ALA A 1 95 ? -11.371 -18.899 2.449 1.00 25.82 92 ALA A O 1
ATOM 742 N N . SER A 1 96 ? -12.300 -17.822 0.717 1.00 23.48 93 SER A N 1
ATOM 743 C CA . SER A 1 96 ? -12.150 -16.474 1.264 1.00 21.25 93 SER A CA 1
ATOM 744 C C . SER A 1 96 ? -13.053 -15.445 0.540 1.00 23.83 93 SER A C 1
ATOM 745 O O . SER A 1 96 ? -13.639 -15.695 -0.524 1.00 20.93 93 SER A O 1
ATOM 748 N N . LEU A 1 97 ? -13.091 -14.256 1.115 1.00 17.06 94 LEU A N 1
ATOM 749 C CA . LEU A 1 97 ? -14.080 -13.222 0.770 1.00 21.31 94 LEU A CA 1
ATOM 750 C C . LEU A 1 97 ? -13.355 -11.862 1.015 1.00 20.00 94 LEU A C 1
ATOM 751 O O . LEU A 1 97 ? -12.587 -11.730 1.957 1.00 15.81 94 LEU A O 1
ATOM 756 N N . LYS A 1 98 ? -13.653 -10.846 0.235 1.00 13.04 95 LYS A N 1
ATOM 757 C CA . LYS A 1 98 ? -13.122 -9.525 0.481 1.00 15.60 95 LYS A CA 1
ATOM 758 C C . LYS A 1 98 ? -14.317 -8.635 0.788 1.00 16.62 95 LYS A C 1
ATOM 759 O O . LYS A 1 98 ? -15.244 -8.568 -0.022 1.00 17.23 95 LYS A O 1
ATOM 765 N N . PHE A 1 99 ? -14.265 -7.965 1.947 1.00 11.35 96 PHE A N 1
ATOM 766 C CA . PHE A 1 99 ? -15.330 -7.048 2.379 1.00 10.29 96 PHE A CA 1
ATOM 767 C C . PHE A 1 99 ? -14.903 -5.651 2.076 1.00 10.00 96 PHE A C 1
ATOM 768 O O . PHE A 1 99 ? -13.685 -5.403 2.094 1.00 9.67 96 PHE A O 1
ATOM 776 N N . ARG A 1 100 ? -15.868 -4.805 1.723 1.00 9.08 97 ARG A N 1
ATOM 777 C CA . ARG A 1 100 ? -15.695 -3.430 1.488 1.00 9.92 97 ARG A CA 1
ATOM 778 C C . ARG A 1 100 ? -16.713 -2.718 2.339 1.00 11.06 97 ARG A C 1
ATOM 779 O O . ARG A 1 100 ? -17.887 -3.021 2.246 1.00 11.10 97 ARG A O 1
ATOM 787 N N . GLN A 1 101 ? -16.272 -1.828 3.227 1.00 8.84 98 GLN A N 1
ATOM 788 C CA . GLN A 1 101 ? -17.163 -1.349 4.308 1.00 9.06 98 GLN A CA 1
ATOM 789 C C . GLN A 1 101 ? -17.052 0.138 4.382 1.00 8.96 98 GLN A C 1
ATOM 790 O O . GLN A 1 101 ? -15.996 0.664 4.201 1.00 14.74 98 GLN A O 1
ATOM 796 N N . GLN A 1 102 ? -18.141 0.799 4.684 1.00 9.03 99 GLN A N 1
ATOM 797 C CA . GLN A 1 102 ? -18.164 2.225 4.916 1.00 8.68 99 GLN A CA 1
ATOM 798 C C . GLN A 1 102 ? -18.796 2.516 6.262 1.00 8.52 99 GLN A C 1
ATOM 799 O O . GLN A 1 102 ? -19.792 1.923 6.602 1.00 8.55 99 GLN A O 1
ATOM 805 N N . VAL A 1 103 ? -18.148 3.380 7.023 1.00 8.11 100 VAL A N 1
ATOM 806 C CA . VAL A 1 103 ? -18.674 3.945 8.262 1.00 8.39 100 VAL A CA 1
ATOM 807 C C . VAL A 1 103 ? -19.122 5.416 7.991 1.00 9.06 100 VAL A C 1
ATOM 808 O O . VAL A 1 103 ? -18.315 6.226 7.603 1.00 8.46 100 VAL A O 1
ATOM 812 N N . ARG A 1 104 ? -20.416 5.678 8.098 1.00 14.55 101 ARG A N 1
ATOM 813 C CA . ARG A 1 104 ? -20.987 7.009 7.888 1.00 15.72 101 ARG A CA 1
ATOM 814 C C . ARG A 1 104 ? -21.676 7.532 9.159 1.00 16.37 101 ARG A C 1
ATOM 815 O O . ARG A 1 104 ? -22.267 6.759 9.913 1.00 19.48 101 ARG A O 1
ATOM 823 N N . ARG A 1 105 ? -21.569 8.831 9.384 1.00 17.96 102 ARG A N 1
ATOM 824 C CA . ARG A 1 105 ? -22.287 9.497 10.449 1.00 20.53 102 ARG A CA 1
ATOM 825 C C . ARG A 1 105 ? -23.783 9.480 10.131 1.00 20.43 102 ARG A C 1
ATOM 826 O O . ARG A 1 105 ? -24.189 9.753 9.010 1.00 23.30 102 ARG A O 1
ATOM 834 N N . ALA A 1 106 ? -24.608 9.107 11.108 1.00 24.20 103 ALA A N 1
ATOM 835 C CA . ALA A 1 106 ? -26.031 8.888 10.888 1.00 25.24 103 ALA A CA 1
ATOM 836 C C . ALA A 1 106 ? -26.739 10.210 10.612 1.00 28.79 103 ALA A C 1
ATOM 837 O O . ALA A 1 106 ? -27.668 10.239 9.815 1.00 26.24 103 ALA A O 1
ATOM 839 N N . SER A 1 107 ? -26.331 11.280 11.283 1.00 26.02 104 SER A N 1
ATOM 840 C CA . SER A 1 107 ? -27.065 12.538 11.175 1.00 36.97 104 SER A CA 1
ATOM 841 C C . SER A 1 107 ? -27.071 13.106 9.727 1.00 33.58 104 SER A C 1
ATOM 842 O O . SER A 1 107 ? -28.127 13.475 9.216 1.00 28.43 104 SER A O 1
ATOM 845 N N . ASP A 1 108 ? -25.914 13.063 9.057 1.00 37.45 105 ASP A N 1
ATOM 846 C CA . ASP A 1 108 ? -25.695 13.710 7.721 1.00 33.13 105 ASP A CA 1
ATOM 847 C C . ASP A 1 108 ? -25.056 12.842 6.623 1.00 29.03 105 ASP A C 1
ATOM 848 O O . ASP A 1 108 ? -24.737 13.347 5.547 1.00 26.71 105 ASP A O 1
ATOM 853 N N . SER A 1 109 ? -24.774 11.568 6.928 1.00 21.50 106 SER A N 1
ATOM 854 C CA . SER A 1 109 ? -24.266 10.570 5.955 1.00 17.51 106 SER A CA 1
ATOM 855 C C . SER A 1 109 ? -22.849 10.788 5.492 1.00 15.12 106 SER A C 1
ATOM 856 O O . SER A 1 109 ? -22.401 10.113 4.588 1.00 14.90 106 SER A O 1
ATOM 859 N N . VAL A 1 110 ? -22.119 11.686 6.145 1.00 15.99 107 VAL A N 1
ATOM 860 C CA . VAL A 1 110 ? -20.749 11.955 5.755 1.00 16.10 107 VAL A CA 1
ATOM 861 C C . VAL A 1 110 ? -19.897 10.724 6.061 1.00 16.40 107 VAL A C 1
ATOM 862 O O . VAL A 1 110 ? -20.040 10.087 7.144 1.00 14.48 107 VAL A O 1
ATOM 866 N N . LEU A 1 111 ? -19.033 10.378 5.109 1.00 14.54 108 LEU A N 1
ATOM 867 C CA . LEU A 1 111 ? -18.175 9.222 5.169 1.00 15.35 108 LEU A CA 1
ATOM 868 C C . LEU A 1 111 ? -17.067 9.462 6.163 1.00 14.89 108 LEU A C 1
ATOM 869 O O . LEU A 1 111 ? -16.320 10.410 6.061 1.00 14.62 108 LEU A O 1
ATOM 874 N N . LEU A 1 112 ? -16.951 8.585 7.136 1.00 12.53 109 LEU A N 1
ATOM 875 C CA . LEU A 1 112 ? -15.914 8.756 8.165 1.00 13.23 109 LEU A CA 1
ATOM 876 C C . LEU A 1 112 ? -14.727 7.866 7.908 1.00 14.01 109 LEU A C 1
ATOM 877 O O . LEU A 1 112 ? -13.596 8.292 8.120 1.00 17.43 109 LEU A O 1
ATOM 882 N N . CYS A 1 113 ? -14.988 6.632 7.466 1.00 12.95 110 CYS A N 1
ATOM 883 C CA . CYS A 1 113 ? -13.956 5.600 7.316 1.00 12.82 110 CYS A CA 1
ATOM 884 C C . CYS A 1 113 ? -14.373 4.607 6.211 1.00 11.79 110 CYS A C 1
ATOM 885 O O . CYS A 1 113 ? -15.526 4.251 6.044 1.00 13.08 110 CYS A O 1
ATOM 888 N N . GLU A 1 114 ? -13.441 4.232 5.412 1.00 13.87 111 GLU A N 1
ATOM 889 C CA . GLU A 1 114 ? -13.642 3.133 4.494 1.00 15.04 111 GLU A CA 1
ATOM 890 C C . GLU A 1 114 ? -12.633 2.030 4.767 1.00 12.82 111 GLU A C 1
ATOM 891 O O . GLU A 1 114 ? -11.419 2.273 4.851 1.00 14.52 111 GLU A O 1
ATOM 897 N N . GLY A 1 115 ? -13.122 0.818 4.832 1.00 11.52 112 GLY A N 1
ATOM 898 C CA . GLY A 1 115 ? -12.273 -0.330 5.128 1.00 13.23 112 GLY A CA 1
ATOM 899 C C . GLY A 1 115 ? -12.417 -1.456 4.129 1.00 13.29 112 GLY A C 1
ATOM 900 O O . GLY A 1 115 ? -13.482 -1.685 3.573 1.00 11.25 112 GLY A O 1
ATOM 901 N N . ARG A 1 116 ? -11.341 -2.190 3.959 1.00 12.21 113 ARG A N 1
ATOM 902 C CA . ARG A 1 116 ? -11.289 -3.364 3.107 1.00 12.72 113 ARG A CA 1
ATOM 903 C C . ARG A 1 116 ? -10.630 -4.475 3.905 1.00 11.34 113 ARG A C 1
ATOM 904 O O . ARG A 1 116 ? -9.592 -4.284 4.466 1.00 10.38 113 ARG A O 1
ATOM 912 N N . PHE A 1 117 ? -11.232 -5.645 3.881 1.00 12.04 114 PHE A N 1
ATOM 913 C CA . PHE A 1 117 ? -10.761 -6.792 4.607 1.00 12.34 114 PHE A CA 1
ATOM 914 C C . PHE A 1 117 ? -10.769 -8.050 3.748 1.00 17.00 114 PHE A C 1
ATOM 915 O O . PHE A 1 117 ? -11.825 -8.392 3.111 1.00 17.08 114 PHE A O 1
ATOM 923 N N . LEU A 1 118 ? -9.646 -8.759 3.769 1.00 14.25 115 LEU A N 1
ATOM 924 C CA . LEU A 1 118 ? -9.573 -10.107 3.168 1.00 16.60 115 LEU A CA 1
ATOM 925 C C . LEU A 1 118 ? -9.793 -11.078 4.328 1.00 16.91 115 LEU A C 1
ATOM 926 O O . LEU A 1 118 ? -9.023 -11.028 5.309 1.00 12.95 115 LEU A O 1
ATOM 931 N N . VAL A 1 119 ? -10.871 -11.879 4.219 1.00 13.08 116 VAL A N 1
ATOM 932 C CA . VAL A 1 119 ? -11.346 -12.718 5.304 1.00 15.91 116 VAL A CA 1
ATOM 933 C C . VAL A 1 119 ? -11.353 -14.196 4.840 1.00 27.74 116 VAL A C 1
ATOM 934 O O . VAL A 1 119 ? -12.009 -14.538 3.837 1.00 26.04 116 VAL A O 1
ATOM 938 N N . ALA A 1 120 ? -10.620 -15.048 5.566 1.00 16.87 117 ALA A N 1
ATOM 939 C CA . ALA A 1 120 ? -10.487 -16.474 5.225 1.00 27.97 117 ALA A CA 1
ATOM 940 C C . ALA A 1 120 ? -11.516 -17.327 5.962 1.00 23.89 117 ALA A C 1
ATOM 941 O O . ALA A 1 120 ? -11.907 -16.993 7.083 1.00 20.14 117 ALA A O 1
ATOM 943 N N . CYS A 1 121 ? -12.013 -18.378 5.303 1.00 19.56 118 CYS A N 1
ATOM 944 C CA . CYS A 1 121 ? -12.968 -19.308 5.897 1.00 21.58 118 CYS A CA 1
ATOM 945 C C . CYS A 1 121 ? -12.164 -20.550 6.294 1.00 20.75 118 CYS A C 1
ATOM 946 O O . CYS A 1 121 ? -11.423 -21.127 5.464 1.00 23.19 118 CYS A O 1
ATOM 949 N N . VAL A 1 122 ? -12.262 -20.944 7.557 1.00 18.12 119 VAL A N 1
ATOM 950 C CA . VAL A 1 122 ? -11.450 -22.071 8.059 1.00 17.56 119 VAL A CA 1
ATOM 951 C C . VAL A 1 122 ? -12.291 -22.994 8.903 1.00 24.06 119 VAL A C 1
ATOM 952 O O . VAL A 1 122 ? -13.374 -22.628 9.381 1.00 23.28 119 VAL A O 1
ATOM 956 N N . ARG A 1 123 ? -11.767 -24.194 9.111 1.00 37.98 120 ARG A N 1
ATOM 957 C CA . ARG A 1 123 ? -12.398 -25.141 10.008 1.00 28.34 120 ARG A CA 1
ATOM 958 C C . ARG A 1 123 ? -12.261 -24.576 11.424 1.00 30.05 120 ARG A C 1
ATOM 959 O O . ARG A 1 123 ? -11.183 -24.168 11.805 1.00 25.73 120 ARG A O 1
ATOM 967 N N . ALA A 1 124 ? -13.363 -24.545 12.173 1.00 28.05 121 ALA A N 1
ATOM 968 C CA . ALA A 1 124 ? -13.362 -24.056 13.550 1.00 29.37 121 ALA A CA 1
ATOM 969 C C . ALA A 1 124 ? -12.481 -24.922 14.467 1.00 37.81 121 ALA A C 1
ATOM 970 O O . ALA A 1 124 ? -11.722 -24.391 15.279 1.00 34.75 121 ALA A O 1
ATOM 972 N N . ASP A 1 125 ? -12.548 -26.242 14.330 1.00 40.89 122 ASP A N 1
ATOM 973 C CA . ASP A 1 125 ? -11.649 -27.147 15.113 1.00 42.19 122 ASP A CA 1
ATOM 974 C C . ASP A 1 125 ? -10.167 -26.881 14.861 1.00 51.62 122 ASP A C 1
ATOM 975 O O . ASP A 1 125 ? -9.449 -26.417 15.750 1.00 67.97 122 ASP A O 1
ATOM 980 N N . THR A 1 126 ? -9.735 -27.151 13.632 1.00 42.47 123 THR A N 1
ATOM 981 C CA . THR A 1 126 ? -8.311 -27.260 13.301 1.00 42.59 123 THR A CA 1
ATOM 982 C C . THR A 1 126 ? -7.711 -26.022 12.644 1.00 51.19 123 THR A C 1
ATOM 983 O O . THR A 1 126 ? -6.511 -26.018 12.356 1.00 42.96 123 THR A O 1
ATOM 987 N N . LEU A 1 127 ? -8.528 -24.983 12.405 1.00 32.90 124 LEU A N 1
ATOM 988 C CA . LEU A 1 127 ? -8.068 -23.771 11.693 1.00 43.36 124 LEU A CA 1
ATOM 989 C C . LEU A 1 127 ? -7.531 -23.982 10.255 1.00 28.14 124 LEU A C 1
ATOM 990 O O . LEU A 1 127 ? -6.898 -23.087 9.694 1.00 45.38 124 LEU A O 1
ATOM 995 N N . LYS A 1 128 ? -7.821 -25.117 9.627 1.00 55.54 125 LYS A N 1
ATOM 996 C CA . LYS A 1 128 ? -7.348 -25.334 8.245 1.00 41.13 125 LYS A CA 1
ATOM 997 C C . LYS A 1 128 ? -8.339 -24.691 7.260 1.00 24.97 125 LYS A C 1
ATOM 998 O O . LYS A 1 128 ? -9.535 -24.633 7.569 1.00 19.56 125 LYS A O 1
ATOM 1004 N N . PRO A 1 129 ? -7.845 -24.214 6.095 1.00 42.56 126 PRO A N 1
ATOM 1005 C CA . PRO A 1 129 ? -8.697 -23.623 5.058 1.00 46.43 126 PRO A CA 1
ATOM 1006 C C . PRO A 1 129 ? -9.804 -24.561 4.611 1.00 32.48 126 PRO A C 1
ATOM 1007 O O . PRO A 1 129 ? -9.562 -25.744 4.441 1.00 46.98 126 PRO A O 1
ATOM 1011 N N . ARG A 1 130 ? -11.009 -24.028 4.441 1.00 33.68 127 ARG A N 1
ATOM 1012 C CA . ARG A 1 130 ? -12.117 -24.768 3.803 1.00 37.65 127 ARG A CA 1
ATOM 1013 C C . ARG A 1 130 ? -12.897 -23.874 2.832 1.00 38.20 127 ARG A C 1
ATOM 1014 O O . ARG A 1 130 ? -12.790 -22.663 2.867 1.00 31.84 127 ARG A O 1
ATOM 1022 N N . ALA A 1 131 ? -13.664 -24.492 1.949 1.00 37.88 128 ALA A N 1
ATOM 1023 C CA . ALA A 1 131 ? -14.508 -23.775 0.993 1.00 37.05 128 ALA A CA 1
ATOM 1024 C C . ALA A 1 131 ? -15.629 -23.090 1.732 1.00 34.52 128 ALA A C 1
ATOM 1025 O O . ALA A 1 131 ? -16.140 -23.624 2.738 1.00 32.71 128 ALA A O 1
ATOM 1027 N N . ILE A 1 132 ? -16.025 -21.930 1.227 1.00 35.31 129 ILE A N 1
ATOM 1028 C CA . ILE A 1 132 ? -17.198 -21.253 1.756 1.00 29.53 129 ILE A CA 1
ATOM 1029 C C . ILE A 1 132 ? -18.393 -22.106 1.388 1.00 31.23 129 ILE A C 1
ATOM 1030 O O . ILE A 1 132 ? -18.451 -22.575 0.241 1.00 27.99 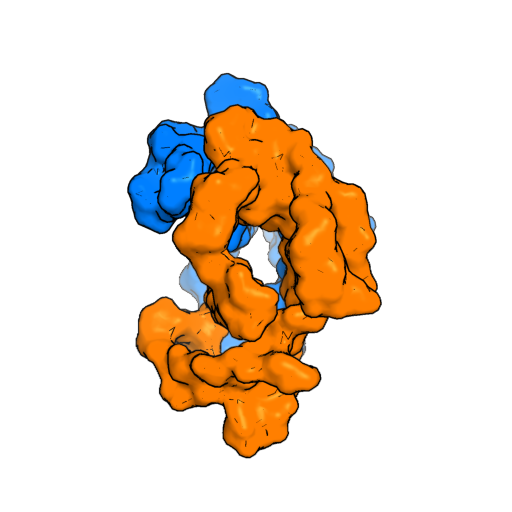129 ILE A O 1
ATOM 1035 N N . PRO A 1 133 ? -19.319 -22.338 2.346 1.00 34.50 130 PRO A N 1
ATOM 1036 C CA . PRO A 1 133 ? -20.437 -23.209 2.033 1.00 33.93 130 PRO A CA 1
ATOM 1037 C C . PRO A 1 133 ? -21.365 -22.609 0.994 1.00 43.46 130 PRO A C 1
ATOM 1038 O O . PRO A 1 133 ? -21.429 -21.386 0.848 1.00 26.22 130 PRO A O 1
ATOM 1042 N N . GLU A 1 134 ? -22.066 -23.491 0.292 1.00 35.22 131 GLU A N 1
ATOM 1043 C CA . GLU A 1 134 ? -22.953 -23.132 -0.804 1.00 33.79 131 GLU A CA 1
ATOM 1044 C C . GLU A 1 134 ? -23.976 -22.102 -0.384 1.00 19.37 131 GLU A C 1
ATOM 1045 O O . GLU A 1 134 ? -24.178 -21.056 -1.037 1.00 16.68 131 GLU A O 1
ATOM 1051 N N . THR A 1 135 ? -24.643 -22.423 0.717 1.00 27.80 132 THR A N 1
ATOM 1052 C CA . THR A 1 135 ? -25.709 -21.573 1.256 1.00 31.13 132 THR A CA 1
ATOM 1053 C C . THR A 1 135 ? -25.212 -20.223 1.636 1.00 29.37 132 THR A C 1
ATOM 1054 O O . THR A 1 135 ? -25.947 -19.268 1.479 1.00 27.00 132 THR A O 1
ATOM 1058 N N . LEU A 1 136 ? -23.977 -20.142 2.131 1.00 34.11 133 LEU A N 1
ATOM 1059 C CA . LEU A 1 136 ? -23.373 -18.846 2.500 1.00 35.21 133 LEU A CA 1
ATOM 1060 C C . LEU A 1 136 ? -23.054 -18.008 1.284 1.00 33.17 133 LEU A C 1
ATOM 1061 O O . LEU A 1 136 ? -23.324 -16.810 1.281 1.00 24.74 133 LEU A O 1
ATOM 1066 N N . ARG A 1 137 ? -22.479 -18.659 0.251 1.00 24.78 134 ARG A N 1
ATOM 1067 C CA . ARG A 1 137 ? -22.141 -17.996 -0.999 1.00 23.26 134 ARG A CA 1
ATOM 1068 C C . ARG A 1 137 ? -23.407 -17.419 -1.606 1.00 21.16 134 ARG A C 1
ATOM 1069 O O . ARG A 1 137 ? -23.417 -16.302 -2.112 1.00 26.70 134 ARG A O 1
ATOM 1077 N N . ALA A 1 138 ? -24.485 -18.198 -1.554 1.00 23.42 135 ALA A N 1
ATOM 1078 C CA . ALA A 1 138 ? -25.781 -17.753 -2.030 1.00 26.04 135 ALA A CA 1
ATOM 1079 C C . ALA A 1 138 ? -26.266 -16.540 -1.231 1.00 30.76 135 ALA A C 1
ATOM 1080 O O . ALA A 1 138 ? -26.629 -15.508 -1.795 1.00 20.63 135 ALA A O 1
ATOM 1082 N N . ALA A 1 139 ? -26.255 -16.658 0.088 1.00 34.56 136 ALA A N 1
ATOM 1083 C CA . ALA A 1 139 ? -26.726 -15.552 0.957 1.00 30.31 136 ALA A CA 1
ATOM 1084 C C . ALA A 1 139 ? -26.173 -14.170 0.599 1.00 23.49 136 ALA A C 1
ATOM 1085 O O . ALA A 1 139 ? -26.911 -13.177 0.597 1.00 41.73 136 ALA A O 1
ATOM 1087 N N . PHE A 1 140 ? -24.897 -14.122 0.239 1.00 33.02 137 PHE A N 1
ATOM 1088 C CA . PHE A 1 140 ? -24.282 -12.871 -0.142 1.00 32.98 137 PHE A CA 1
ATOM 1089 C C . PHE A 1 140 ? -24.867 -12.073 -1.352 1.00 37.92 137 PHE A C 1
ATOM 1090 O O . PHE A 1 140 ? -24.426 -10.966 -1.616 1.00 54.21 137 PHE A O 1
ATOM 1098 N N . ALA A 1 141 ? -25.846 -12.619 -2.073 1.00 60.99 138 ALA A N 1
ATOM 1099 C CA . ALA A 1 141 ? -26.766 -11.773 -2.864 1.00 65.23 138 ALA A CA 1
ATOM 1100 C C . ALA A 1 141 ? -28.285 -12.054 -2.702 1.00 50.18 138 ALA A C 1
ATOM 1101 O O . ALA A 1 141 ? -29.098 -11.280 -3.208 1.00 85.62 138 ALA A O 1
ATOM 1103 N N . GLY A 1 142 ? -28.664 -13.131 -2.011 1.00 61.19 139 GLY A N 1
ATOM 1104 C CA . GLY A 1 142 ? -30.074 -13.423 -1.714 1.00 59.58 139 GLY A CA 1
ATOM 1105 C C . GLY A 1 142 ? -30.259 -14.860 -1.254 1.00 59.41 139 GLY A C 1
ATOM 1106 O O . GLY A 1 142 ? -29.855 -15.793 -1.967 1.00 55.26 139 GLY A O 1
ATOM 1107 N N . SER A 1 143 ? -30.896 -15.030 -0.088 1.00 50.29 140 SER A N 1
ATOM 1108 C CA . SER A 1 143 ? -30.888 -16.299 0.671 1.00 68.07 140 SER A CA 1
ATOM 1109 C C . SER A 1 143 ? -32.279 -16.862 1.040 1.00 116.71 140 SER A C 1
ATOM 1110 O O . SER A 1 143 ? -32.801 -16.575 2.120 1.00 211.51 140 SER A O 1
ATOM 1113 N N . PRO A 1 144 ? -32.890 -17.653 0.132 1.00 99.32 141 PRO A N 1
ATOM 1114 C CA . PRO A 1 144 ? -33.863 -18.692 0.506 1.00 95.49 141 PRO A CA 1
ATOM 1115 C C . PRO A 1 144 ? -33.181 -20.076 0.453 1.00 82.98 141 PRO A C 1
ATOM 1116 O O . PRO A 1 144 ? -33.868 -21.118 0.327 1.00 41.90 141 PRO A O 1
ATOM 1120 N N . ASP A 1 145 ? -31.834 -20.021 0.495 1.00 34.49 142 ASP A N 1
ATOM 1121 C CA . ASP A 1 145 ? -30.868 -21.125 0.685 1.00 51.70 142 ASP A CA 1
ATOM 1122 C C . ASP A 1 145 ? -29.816 -21.241 -0.448 1.00 19.90 142 ASP A C 1
ATOM 1123 O O . ASP A 1 145 ? -29.778 -20.436 -1.401 1.00 34.41 142 ASP A O 1
ATOM 1128 N N . PRO B 1 12 ? 16.109 -1.882 12.393 1.00 100.40 9 PRO B N 1
ATOM 1129 C CA . PRO B 1 12 ? 16.902 -0.993 13.243 1.00 71.36 9 PRO B CA 1
ATOM 1130 C C . PRO B 1 12 ? 16.247 -0.847 14.641 1.00 42.02 9 PRO B C 1
ATOM 1131 O O . PRO B 1 12 ? 16.269 -1.816 15.384 1.00 36.63 9 PRO B O 1
ATOM 1135 N N . PHE B 1 13 ? 15.680 0.326 14.950 1.00 31.19 10 PHE B N 1
ATOM 1136 C CA . PHE B 1 13 ? 14.889 0.588 16.137 1.00 41.62 10 PHE B CA 1
ATOM 1137 C C . PHE B 1 13 ? 13.794 -0.467 16.296 1.00 26.98 10 PHE B C 1
ATOM 1138 O O . PHE B 1 13 ? 13.001 -0.684 15.358 1.00 32.96 10 PHE B O 1
ATOM 1146 N N . GLN B 1 14 ? 13.755 -1.090 17.466 1.00 26.15 11 GLN B N 1
ATOM 1147 C CA . GLN B 1 14 ? 12.668 -1.969 17.823 1.00 25.51 11 GLN B CA 1
ATOM 1148 C C . GLN B 1 14 ? 12.188 -1.645 19.235 1.00 33.09 11 GLN B C 1
ATOM 1149 O O . GLN B 1 14 ? 12.982 -1.392 20.146 1.00 21.21 11 GLN B O 1
ATOM 1155 N N . GLN B 1 15 ? 10.886 -1.664 19.415 1.00 22.68 12 GLN B N 1
ATOM 1156 C CA . GLN B 1 15 ? 10.334 -1.518 20.755 1.00 23.52 12 GLN B CA 1
ATOM 1157 C C . GLN B 1 15 ? 9.768 -2.856 21.207 1.00 31.05 12 GLN B C 1
ATOM 1158 O O . GLN B 1 15 ? 9.077 -3.539 20.434 1.00 25.00 12 GLN B O 1
ATOM 1164 N N . ARG B 1 16 ? 10.008 -3.200 22.478 1.00 22.74 13 ARG B N 1
ATOM 1165 C CA . ARG B 1 16 ? 9.615 -4.489 23.059 1.00 29.69 13 ARG B CA 1
ATOM 1166 C C . ARG B 1 16 ? 8.352 -4.359 23.879 1.00 21.58 13 ARG B C 1
ATOM 1167 O O . ARG B 1 16 ? 8.256 -3.470 24.683 1.00 24.35 13 ARG B O 1
ATOM 1175 N N . PHE B 1 17 ? 7.390 -5.256 23.712 1.00 21.63 14 PHE B N 1
ATOM 1176 C CA . PHE B 1 17 ? 6.118 -5.196 24.472 1.00 17.51 14 PHE B CA 1
ATOM 1177 C C . PHE B 1 17 ? 5.727 -6.565 24.948 1.00 19.66 14 PHE B C 1
ATOM 1178 O O . PHE B 1 17 ? 6.087 -7.544 24.302 1.00 24.52 14 PHE B O 1
ATOM 1186 N N . ARG B 1 18 ? 4.994 -6.631 26.061 1.00 15.74 15 ARG B N 1
ATOM 1187 C CA . ARG B 1 18 ? 4.428 -7.857 26.590 1.00 16.58 15 ARG B CA 1
ATOM 1188 C C . ARG B 1 18 ? 2.949 -7.971 26.205 1.00 15.87 15 ARG B C 1
ATOM 1189 O O . ARG B 1 18 ? 2.245 -6.996 26.301 1.00 17.60 15 ARG B O 1
ATOM 1197 N N . VAL B 1 19 ? 2.506 -9.165 25.806 1.00 16.11 16 VAL B N 1
ATOM 1198 C CA . VAL B 1 19 ? 1.103 -9.510 25.575 1.00 16.09 16 VAL B CA 1
ATOM 1199 C C . VAL B 1 19 ? 0.395 -9.892 26.893 1.00 16.62 16 VAL B C 1
ATOM 1200 O O . VAL B 1 19 ? 0.784 -10.854 27.595 1.00 17.03 16 VAL B O 1
ATOM 1204 N N . TYR B 1 20 ? -0.653 -9.156 27.258 1.00 16.90 17 TYR B N 1
ATOM 1205 C CA . TYR B 1 20 ? -1.433 -9.422 28.487 1.00 17.59 17 TYR B CA 1
ATOM 1206 C C . TYR B 1 20 ? -2.800 -9.951 28.146 1.00 18.78 17 TYR B C 1
ATOM 1207 O O . TYR B 1 20 ? -3.168 -9.947 26.985 1.00 17.84 17 TYR B O 1
ATOM 1216 N N . TYR B 1 21 ? -3.549 -10.465 29.143 1.00 21.20 18 TYR B N 1
ATOM 1217 C CA . TYR B 1 21 ? -4.910 -10.942 28.942 1.00 22.00 18 TYR B CA 1
ATOM 1218 C C . TYR B 1 21 ? -5.812 -10.028 28.128 1.00 20.92 18 TYR B C 1
ATOM 1219 O O . TYR B 1 21 ? -6.589 -10.500 27.317 1.00 22.79 18 TYR B O 1
ATOM 1228 N N . GLU B 1 22 ? -5.721 -8.732 28.387 1.00 20.29 19 GLU B N 1
ATOM 1229 C CA . GLU B 1 22 ? -6.541 -7.735 27.721 1.00 21.27 19 GLU B CA 1
ATOM 1230 C C . GLU B 1 22 ? -6.383 -7.739 26.211 1.00 21.89 19 GLU B C 1
ATOM 1231 O O . GLU B 1 22 ? -7.282 -7.294 25.503 1.00 20.62 19 GLU B O 1
ATOM 1237 N N . ASP B 1 23 ? -5.230 -8.219 25.722 1.00 13.02 20 ASP B N 1
ATOM 1238 C CA . ASP B 1 23 ? -4.879 -8.222 24.297 1.00 14.92 20 ASP B CA 1
ATOM 1239 C C . ASP B 1 23 ? -5.411 -9.435 23.524 1.00 12.49 20 ASP B C 1
ATOM 1240 O O . ASP B 1 23 ? -5.348 -9.455 22.283 1.00 13.10 20 ASP B O 1
ATOM 1245 N N . THR B 1 24 ? -5.800 -10.463 24.268 1.00 11.19 21 THR B N 1
ATOM 1246 C CA . THR B 1 24 ? -6.123 -11.762 23.738 1.00 17.58 21 THR B CA 1
ATOM 1247 C C . THR B 1 24 ? -7.612 -11.885 23.540 1.00 18.41 21 THR B C 1
ATOM 1248 O O . THR B 1 24 ? -8.391 -11.067 24.034 1.00 21.92 21 THR B O 1
ATOM 1252 N N . ASP B 1 25 ? -7.967 -12.838 22.686 1.00 25.59 22 ASP B N 1
ATOM 1253 C CA . ASP B 1 25 ? -9.357 -13.131 22.328 1.00 19.66 22 ASP B CA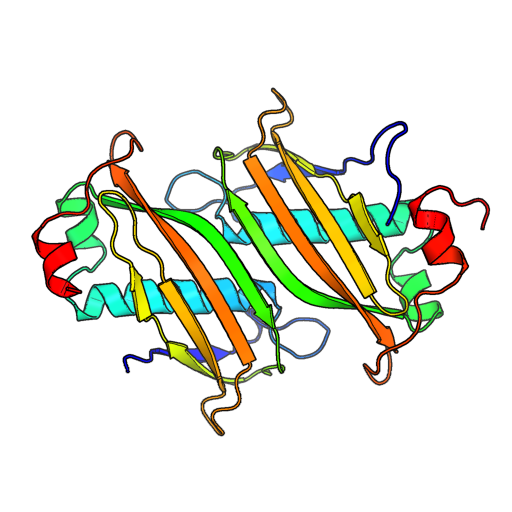 1
ATOM 1254 C C . ASP B 1 25 ? -9.716 -14.611 22.596 1.00 18.91 22 ASP B C 1
ATOM 1255 O O . ASP B 1 25 ? -8.876 -15.381 23.079 1.00 21.20 22 ASP B O 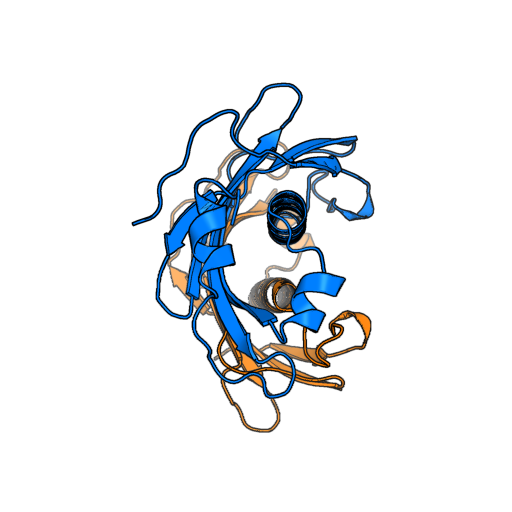1
ATOM 1260 N N . ALA B 1 26 ? -10.938 -14.996 22.225 1.00 25.90 23 ALA B N 1
ATOM 1261 C CA . ALA B 1 26 ? -11.444 -16.358 22.462 1.00 28.67 23 ALA B CA 1
ATOM 1262 C C . ALA B 1 26 ? -10.604 -17.422 21.785 1.00 32.24 23 ALA B C 1
ATOM 1263 O O . ALA B 1 26 ? -10.489 -18.521 22.308 1.00 37.57 23 ALA B O 1
ATOM 1265 N N . GLY B 1 27 ? -9.973 -17.084 20.659 1.00 35.36 24 GLY B N 1
ATOM 1266 C CA . GLY B 1 27 ? -9.013 -17.964 19.996 1.00 34.57 24 GLY B CA 1
ATOM 1267 C C . GLY B 1 27 ? -7.744 -18.339 20.769 1.00 36.60 24 GLY B C 1
ATOM 1268 O O . GLY B 1 27 ? -6.998 -19.204 20.316 1.00 37.65 24 GLY B O 1
ATOM 1269 N N . GLY B 1 28 ? -7.471 -17.678 21.895 1.00 30.44 25 GLY B N 1
ATOM 1270 C CA . GLY B 1 28 ? -6.210 -17.853 22.621 1.00 29.57 25 GLY B CA 1
ATOM 1271 C C . GLY B 1 28 ? -5.021 -17.111 22.042 1.00 24.43 25 GLY B C 1
ATOM 1272 O O . GLY B 1 28 ? -3.889 -17.410 22.399 1.00 21.48 25 GLY B O 1
ATOM 1273 N N . ILE B 1 29 ? -5.274 -16.150 21.157 1.00 18.70 26 ILE B N 1
ATOM 1274 C CA . ILE B 1 29 ? -4.222 -15.368 20.508 1.00 16.81 26 ILE B CA 1
ATOM 1275 C C . ILE B 1 29 ? -4.540 -13.859 20.591 1.00 17.80 26 ILE B C 1
ATOM 1276 O O . ILE B 1 29 ? -5.649 -13.471 20.908 1.00 22.54 26 ILE B O 1
ATOM 1281 N N . VAL B 1 30 ? -3.591 -13.034 20.218 1.00 15.82 27 VAL B N 1
ATOM 1282 C CA . VAL B 1 30 ? -3.793 -11.616 20.197 1.00 15.39 27 VAL B CA 1
ATOM 1283 C C . VAL B 1 30 ? -4.896 -11.269 19.240 1.00 13.73 27 VAL B C 1
ATOM 1284 O O . VAL B 1 30 ? -4.935 -11.750 18.105 1.00 12.04 27 VAL B O 1
ATOM 1288 N N . TYR B 1 31 ? -5.803 -10.435 19.684 1.00 12.08 28 TYR B N 1
ATOM 1289 C CA . TYR B 1 31 ? -6.907 -9.961 18.804 1.00 14.74 28 TYR B CA 1
ATOM 1290 C C . TYR B 1 31 ? -6.294 -9.086 17.671 1.00 13.46 28 TYR B C 1
ATOM 1291 O O . TYR B 1 31 ? -5.440 -8.224 17.904 1.00 12.96 28 TYR B O 1
ATOM 1300 N N . TYR B 1 32 ? -6.667 -9.370 16.442 1.00 10.57 29 TYR B N 1
ATOM 1301 C CA . TYR B 1 32 ? -5.946 -8.834 15.304 1.00 11.75 29 TYR B CA 1
ATOM 1302 C C . TYR B 1 32 ? -5.911 -7.291 15.282 1.00 13.11 29 TYR B C 1
ATOM 1303 O O . TYR B 1 32 ? -4.905 -6.686 14.903 1.00 12.13 29 TYR B O 1
ATOM 1312 N N . VAL B 1 33 ? -7.019 -6.667 15.718 1.00 10.09 30 VAL B N 1
ATOM 1313 C CA . VAL B 1 33 ? -7.056 -5.255 15.855 1.00 9.07 30 VAL B CA 1
ATOM 1314 C C . VAL B 1 33 ? -5.898 -4.702 16.746 1.00 8.57 30 VAL B C 1
ATOM 1315 O O . VAL B 1 33 ? -5.434 -3.587 16.511 1.00 8.60 30 VAL B O 1
ATOM 1319 N N . ASN B 1 34 ? -5.505 -5.464 17.788 1.00 8.39 31 ASN B N 1
ATOM 1320 C CA . ASN B 1 34 ? -4.576 -4.984 18.780 1.00 9.00 31 ASN B CA 1
ATOM 1321 C C . ASN B 1 34 ? -3.165 -4.790 18.218 1.00 9.19 31 ASN B C 1
ATOM 1322 O O . ASN B 1 34 ? -2.389 -4.003 18.760 1.00 9.45 31 ASN B O 1
ATOM 1327 N N . TYR B 1 35 ? -2.819 -5.472 17.133 1.00 9.52 32 TYR B N 1
ATOM 1328 C CA . TYR B 1 35 ? -1.494 -5.231 16.540 1.00 10.08 32 TYR B CA 1
ATOM 1329 C C . TYR B 1 35 ? -1.327 -3.782 16.109 1.00 11.33 32 TYR B C 1
ATOM 1330 O O . TYR B 1 35 ? -0.151 -3.258 16.160 1.00 11.41 32 TYR B O 1
ATOM 1339 N N . LEU B 1 36 ? -2.433 -3.124 15.724 1.00 9.27 33 LEU B N 1
ATOM 1340 C CA . LEU B 1 36 ? -2.333 -1.727 15.317 1.00 9.89 33 LEU B CA 1
ATOM 1341 C C . LEU B 1 36 ? -2.003 -0.838 16.529 1.00 8.63 33 LEU B C 1
ATOM 1342 O O . LEU B 1 36 ? -1.417 0.199 16.348 1.00 8.62 33 LEU B O 1
ATOM 1347 N N . LYS B 1 37 ? -2.503 -1.208 17.723 1.00 8.46 34 LYS B N 1
ATOM 1348 C CA . LYS B 1 37 ? -2.171 -0.488 18.945 1.00 8.52 34 LYS B CA 1
ATOM 1349 C C . LYS B 1 37 ? -0.660 -0.601 19.264 1.00 8.16 34 LYS B C 1
ATOM 1350 O O . LYS B 1 37 ? 0.023 0.382 19.575 1.00 7.80 34 LYS B O 1
ATOM 1356 N N . PHE B 1 38 ? -0.150 -1.808 19.169 1.00 8.30 35 PHE B N 1
ATOM 1357 C CA . PHE B 1 38 ? 1.283 -2.070 19.387 1.00 9.79 35 PHE B CA 1
ATOM 1358 C C . PHE B 1 38 ? 2.169 -1.285 18.418 1.00 8.65 35 PHE B C 1
ATOM 1359 O O . PHE B 1 38 ? 3.196 -0.750 18.823 1.00 8.66 35 PHE B O 1
ATOM 1367 N N . MET B 1 39 ? 1.765 -1.218 17.149 1.00 9.09 36 MET B N 1
ATOM 1368 C CA . MET B 1 39 ? 2.465 -0.448 16.143 1.00 9.31 36 MET B CA 1
ATOM 1369 C C . MET B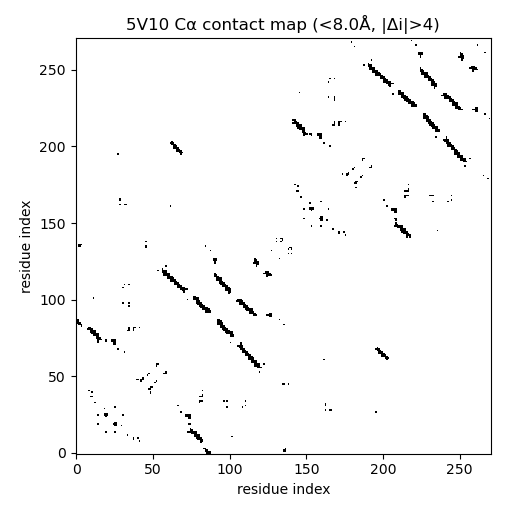 1 39 ? 2.386 1.039 16.436 1.00 9.44 36 MET B C 1
ATOM 1370 O O . MET B 1 39 ? 3.385 1.758 16.283 1.00 8.67 36 MET B O 1
ATOM 1375 N N . GLU B 1 40 ? 1.248 1.522 16.890 1.00 9.33 37 GLU B N 1
ATOM 1376 C CA . GLU B 1 40 ? 1.129 2.888 17.296 1.00 10.67 37 GLU B CA 1
ATOM 1377 C C . GLU B 1 40 ? 2.090 3.240 18.463 1.00 10.45 37 GLU B C 1
ATOM 1378 O O . GLU B 1 40 ? 2.752 4.275 18.426 1.00 13.07 37 GLU B O 1
ATOM 1384 N N . ARG B 1 41 ? 2.184 2.355 19.457 1.00 9.90 38 ARG B N 1
ATOM 1385 C CA . ARG B 1 41 ? 3.068 2.592 20.597 1.00 11.23 38 ARG B CA 1
ATOM 1386 C C . ARG B 1 41 ? 4.511 2.734 20.119 1.00 10.36 38 ARG B C 1
ATOM 1387 O O . ARG B 1 41 ? 5.245 3.589 20.627 1.00 11.03 38 ARG B O 1
ATOM 1395 N N . ALA B 1 42 ? 4.887 1.924 19.137 1.00 9.90 39 ALA B N 1
ATOM 1396 C CA . ALA B 1 42 ? 6.255 1.932 18.613 1.00 11.09 39 ALA B CA 1
ATOM 1397 C C . ALA B 1 42 ? 6.627 3.239 17.858 1.00 11.67 39 ALA B C 1
ATOM 1398 O O . ALA B 1 42 ? 7.763 3.765 17.940 1.00 11.97 39 ALA B O 1
ATOM 1400 N N . ARG B 1 43 ? 5.663 3.790 17.145 1.00 15.84 40 ARG B N 1
ATOM 1401 C CA . ARG B 1 43 ? 5.863 5.052 16.469 1.00 14.21 40 ARG B CA 1
ATOM 1402 C C . ARG B 1 43 ? 6.107 6.169 17.502 1.00 19.03 40 ARG B C 1
ATOM 1403 O O . ARG B 1 43 ? 6.988 7.003 17.331 1.00 17.08 40 ARG B O 1
ATOM 1411 N N . THR B 1 44 ? 5.356 6.145 18.608 1.00 14.11 41 THR B N 1
ATOM 1412 C CA . THR B 1 44 ? 5.468 7.140 19.665 1.00 17.31 41 THR B CA 1
ATOM 1413 C C . THR B 1 44 ? 6.836 6.967 20.275 1.00 14.23 41 THR B C 1
ATOM 1414 O O . THR B 1 44 ? 7.512 7.944 20.517 1.00 17.54 41 THR B O 1
ATOM 1418 N N . GLU B 1 45 ? 7.263 5.724 20.490 1.00 13.86 42 GLU B N 1
ATOM 1419 C CA . GLU B 1 45 ? 8.552 5.516 21.092 1.00 14.98 42 GLU B CA 1
ATOM 1420 C C . GLU B 1 45 ? 9.706 5.871 20.175 1.00 21.55 42 GLU B C 1
ATOM 1421 O O . GLU B 1 45 ? 10.731 6.306 20.681 1.00 24.68 42 GLU B O 1
ATOM 1427 N N . ARG B 1 46 ? 9.538 5.713 18.865 1.00 19.48 43 ARG B N 1
ATOM 1428 C CA . ARG B 1 46 ? 10.583 6.090 17.905 1.00 22.90 43 ARG B CA 1
ATOM 1429 C C . ARG B 1 46 ? 10.732 7.609 17.946 1.00 21.37 43 ARG B C 1
ATOM 1430 O O . ARG B 1 46 ? 11.858 8.124 18.066 1.00 31.50 43 ARG B O 1
ATOM 1438 N N . LEU B 1 47 ? 9.610 8.308 17.864 1.00 20.95 44 LEU B N 1
ATOM 1439 C CA . LEU B 1 47 ? 9.615 9.764 17.977 1.00 27.84 44 LEU B CA 1
ATOM 1440 C C . LEU B 1 47 ? 10.265 10.278 19.269 1.00 40.30 44 LEU B C 1
ATOM 1441 O O . LEU B 1 47 ? 11.076 11.237 19.213 1.00 38.28 44 LEU B O 1
ATOM 1446 N N . ARG B 1 48 ? 9.934 9.651 20.409 1.00 50.08 45 ARG B N 1
ATOM 1447 C CA . ARG B 1 48 ? 10.542 10.000 21.671 1.00 47.12 45 ARG B CA 1
ATOM 1448 C C . ARG B 1 48 ? 12.057 9.904 21.560 1.00 47.64 45 ARG B C 1
ATOM 1449 O O . ARG B 1 48 ? 12.742 10.821 21.968 1.00 51.99 45 ARG B O 1
ATOM 1457 N N . ALA B 1 49 ? 12.573 8.796 21.027 1.00 44.60 46 ALA B N 1
ATOM 1458 C CA . ALA B 1 49 ? 13.998 8.548 21.014 1.00 51.37 46 ALA B CA 1
ATOM 1459 C C . ALA B 1 49 ? 14.735 9.511 20.084 1.00 54.47 46 ALA B C 1
ATOM 1460 O O . ALA B 1 49 ? 15.927 9.738 20.293 1.00 53.28 46 ALA B O 1
ATOM 1462 N N . LEU B 1 50 ? 14.047 10.075 19.086 1.00 54.25 47 LEU B N 1
ATOM 1463 C CA . LEU B 1 50 ? 14.669 11.066 18.220 1.00 62.75 47 LEU B CA 1
ATOM 1464 C C . LEU B 1 50 ? 14.413 12.497 18.692 1.00 63.80 47 LEU B C 1
ATOM 1465 O O . LEU B 1 50 ? 14.769 13.449 18.019 1.00 64.99 47 LEU B O 1
ATOM 1470 N N . GLY B 1 51 ? 13.833 12.644 19.877 1.00 60.84 48 GLY B N 1
ATOM 1471 C CA . GLY B 1 51 ? 13.692 13.939 20.540 1.00 58.06 48 GLY B CA 1
ATOM 1472 C C . GLY B 1 51 ? 12.317 14.567 20.447 1.00 66.12 48 GLY B C 1
ATOM 1473 O O . GLY B 1 51 ? 12.188 15.769 20.632 1.00 65.80 48 GLY B O 1
ATOM 1474 N N . PHE B 1 52 ? 11.293 13.753 20.193 1.00 70.40 49 PHE B N 1
ATOM 1475 C CA . PHE B 1 52 ? 9.931 14.238 19.956 1.00 64.83 49 PHE B CA 1
ATOM 1476 C C . PHE B 1 52 ? 8.892 13.478 20.802 1.00 65.97 49 PHE B C 1
ATOM 1477 O O . PHE B 1 52 ? 8.009 12.783 20.306 1.00 61.81 49 PHE B O 1
ATOM 1485 N N . ALA B 1 53 ? 9.049 13.650 22.108 1.00 57.39 50 ALA B N 1
ATOM 1486 C CA . ALA B 1 53 ? 8.032 13.307 23.092 1.00 54.35 50 ALA B CA 1
ATOM 1487 C C . ALA B 1 53 ? 6.800 14.176 22.864 1.00 51.36 50 ALA B C 1
ATOM 1488 O O . ALA B 1 53 ? 6.818 15.156 22.112 1.00 45.73 50 ALA B O 1
ATOM 1490 N N . GLN B 1 54 ? 5.731 13.805 23.561 1.00 57.23 51 GLN B N 1
ATOM 1491 C CA . GLN B 1 54 ? 4.466 14.522 23.504 1.00 59.18 51 GLN B CA 1
ATOM 1492 C C . GLN B 1 54 ? 4.568 15.990 23.905 1.00 59.71 51 GLN B C 1
ATOM 1493 O O . GLN B 1 54 ? 3.918 16.828 23.287 1.00 55.99 51 GLN B O 1
ATOM 1499 N N . SER B 1 55 ? 5.335 16.308 24.949 1.00 60.42 52 SER B N 1
ATOM 1500 C CA . SER B 1 55 ? 5.476 17.723 25.378 1.00 58.84 52 SER B CA 1
ATOM 1501 C C . SER B 1 55 ? 6.116 18.601 24.282 1.00 61.62 52 SER B C 1
ATOM 1502 O O . SER B 1 55 ? 5.698 19.743 24.097 1.00 50.17 52 SER B O 1
ATOM 1505 N N . GLN B 1 56 ? 7.058 18.045 23.510 1.00 47.59 53 GLN B N 1
ATOM 1506 C CA . GLN B 1 56 ? 7.627 18.754 22.348 1.00 40.39 53 GLN B CA 1
ATOM 1507 C C . GLN B 1 56 ? 6.580 19.067 21.250 1.00 68.55 53 GLN B C 1
ATOM 1508 O O . GLN B 1 56 ? 6.581 20.163 20.659 1.00 71.18 53 GLN B O 1
ATOM 1514 N N . LEU B 1 57 ? 5.699 18.100 20.988 1.00 51.49 54 LEU B N 1
ATOM 1515 C CA . LEU B 1 57 ? 4.697 18.213 19.937 1.00 34.12 54 LEU B CA 1
ATOM 1516 C C . LEU B 1 57 ? 3.647 19.259 20.262 1.00 44.37 54 LEU B C 1
ATOM 1517 O O . LEU B 1 57 ? 3.273 20.060 19.412 1.00 52.69 54 LEU B O 1
ATOM 1522 N N . VAL B 1 58 ? 3.132 19.222 21.478 1.00 41.15 55 VAL B N 1
ATOM 1523 C CA . VAL B 1 58 ? 2.134 20.196 21.918 1.00 67.15 55 VAL B CA 1
ATOM 1524 C C . VAL B 1 58 ? 2.788 21.577 22.088 1.00 86.72 55 VAL B C 1
ATOM 1525 O O . VAL B 1 58 ? 2.141 22.597 21.838 1.00 62.68 55 VAL B O 1
ATOM 1529 N N . GLY B 1 59 ? 4.074 21.588 22.468 1.00 78.33 56 GLY B N 1
ATOM 1530 C CA . GLY B 1 59 ? 4.891 22.791 22.446 1.00 72.16 56 GLY B CA 1
ATOM 1531 C C . GLY B 1 59 ? 4.934 23.475 21.088 1.00 88.50 56 GLY B C 1
ATOM 1532 O O . GLY B 1 59 ? 4.781 24.690 21.012 1.00 92.48 56 GLY B O 1
ATOM 1533 N N . ASP B 1 60 ? 5.119 22.695 20.021 1.00 93.36 57 ASP B N 1
ATOM 1534 C CA . ASP B 1 60 ? 5.165 23.237 18.657 1.00 66.45 57 ASP B CA 1
ATOM 1535 C C . ASP B 1 60 ? 3.801 23.271 17.934 1.00 44.85 57 ASP B C 1
ATOM 1536 O O . ASP B 1 60 ? 3.767 23.512 16.718 1.00 58.67 57 ASP B O 1
ATOM 1541 N N . ASN B 1 61 ? 2.697 23.041 18.656 1.00 54.18 58 ASN B N 1
ATOM 1542 C CA . ASN B 1 61 ? 1.337 23.019 18.046 1.00 73.59 58 ASN B CA 1
ATOM 1543 C C . ASN B 1 61 ? 1.159 21.897 16.971 1.00 83.44 58 ASN B C 1
ATOM 1544 O O . ASN B 1 61 ? 0.420 22.045 15.972 1.00 55.18 58 ASN B O 1
ATOM 1549 N N . LEU B 1 62 ? 1.825 20.768 17.193 1.00 59.86 59 LEU B N 1
ATOM 1550 C CA . LEU B 1 62 ? 1.755 19.611 16.289 1.00 66.26 59 LEU B CA 1
ATOM 1551 C C . LEU B 1 62 ? 0.831 18.555 16.854 1.00 53.23 59 LEU B C 1
ATOM 1552 O O . LEU B 1 62 ? 0.851 18.263 18.056 1.00 42.34 59 LEU B O 1
ATOM 1557 N N . LEU B 1 63 ? 0.075 17.948 15.954 1.00 45.02 60 LEU B N 1
ATOM 1558 C CA . LEU B 1 63 ? -0.653 16.729 16.226 1.00 36.20 60 LEU B CA 1
ATOM 1559 C C . LEU B 1 63 ? -0.494 15.805 15.024 1.00 27.64 60 LEU B C 1
ATOM 1560 O O . LEU B 1 63 ? -0.622 16.257 13.888 1.00 26.47 60 LEU B O 1
ATOM 1565 N N . PHE B 1 64 ? -0.262 14.518 15.276 1.00 24.03 61 PHE B N 1
ATOM 1566 C CA . PHE B 1 64 ? -0.204 13.495 14.211 1.00 26.53 61 PHE B CA 1
ATOM 1567 C C . PHE B 1 64 ? -1.505 12.695 14.148 1.00 27.09 61 PHE B C 1
ATOM 1568 O O . PHE B 1 64 ? -1.988 12.228 15.169 1.00 34.64 61 PHE B O 1
ATOM 1576 N N . VAL B 1 65 ? -2.067 12.561 12.952 1.00 25.42 62 VAL B N 1
ATOM 1577 C CA . VAL B 1 65 ? -3.376 11.861 12.755 1.00 26.75 62 VAL B CA 1
ATOM 1578 C C . VAL B 1 65 ? -3.196 10.802 11.682 1.00 22.44 62 VAL B C 1
ATOM 1579 O O . VAL B 1 65 ? -2.590 11.069 10.644 1.00 24.69 62 VAL B O 1
ATOM 1583 N N . VAL B 1 66 ? -3.713 9.609 11.909 1.00 22.00 63 VAL B N 1
ATOM 1584 C CA . VAL B 1 66 ? -3.623 8.537 10.928 1.00 20.15 63 VAL B CA 1
ATOM 1585 C C . VAL B 1 66 ? -4.625 8.826 9.825 1.00 21.24 63 VAL B C 1
ATOM 1586 O O . VAL B 1 66 ? -5.803 9.034 10.092 1.00 15.95 63 VAL B O 1
ATOM 1590 N N . HIS B 1 67 ? -4.152 8.885 8.584 1.00 18.72 64 HIS B N 1
ATOM 1591 C CA . HIS B 1 67 ? -5.057 9.025 7.427 1.00 22.15 64 HIS B CA 1
ATOM 1592 C C . HIS B 1 67 ? -5.325 7.666 6.776 1.00 18.17 64 HIS B C 1
ATOM 1593 O O . HIS B 1 67 ? -6.372 7.473 6.236 1.00 16.07 64 HIS B O 1
ATOM 1600 N N . SER B 1 68 ? -4.382 6.741 6.847 1.00 13.87 65 SER B N 1
ATOM 1601 C CA . SER B 1 68 ? -4.620 5.386 6.347 1.00 15.69 65 SER B CA 1
ATOM 1602 C C . SER B 1 68 ? -3.774 4.388 7.105 1.00 11.75 65 SER B C 1
ATOM 1603 O O . SER B 1 68 ? -2.700 4.723 7.618 1.00 10.77 65 SER B O 1
ATOM 1606 N N . ALA B 1 69 ? -4.324 3.179 7.209 1.00 10.39 66 ALA B N 1
ATOM 1607 C CA . ALA B 1 69 ? -3.739 2.085 7.995 1.00 14.11 66 ALA B CA 1
ATOM 1608 C C . ALA B 1 69 ? -3.975 0.771 7.273 1.00 11.65 66 ALA B C 1
ATOM 1609 O O . ALA B 1 69 ? -5.077 0.540 6.826 1.00 12.26 66 ALA B O 1
ATOM 1611 N N . GLU B 1 70 ? -2.927 -0.040 7.140 1.00 12.79 67 GLU B N 1
ATOM 1612 C CA . GLU B 1 70 ? -3.013 -1.376 6.478 1.00 13.95 67 GLU B CA 1
ATOM 1613 C C . GLU B 1 70 ? -2.260 -2.377 7.314 1.00 10.38 67 GLU B C 1
ATOM 1614 O O . GLU B 1 70 ? -1.129 -2.121 7.653 1.00 15.37 67 GLU B O 1
ATOM 1620 N N . ALA B 1 71 ? -2.846 -3.533 7.574 1.00 10.48 68 ALA B N 1
ATOM 1621 C CA . ALA B 1 71 ? -2.135 -4.585 8.257 1.00 9.68 68 ALA B CA 1
ATOM 1622 C C . ALA B 1 71 ? -2.303 -5.886 7.570 1.00 9.84 68 ALA B C 1
ATOM 1623 O O . ALA B 1 71 ? -3.422 -6.216 7.027 1.00 8.87 68 ALA B O 1
ATOM 1625 N N . ARG B 1 72 ? -1.176 -6.593 7.443 1.00 11.38 69 ARG B N 1
ATOM 1626 C CA . ARG B 1 72 ? -1.213 -7.958 6.934 1.00 20.67 69 ARG B CA 1
ATOM 1627 C C . ARG B 1 72 ? -0.805 -8.895 8.053 1.00 14.82 69 ARG B C 1
ATOM 1628 O O . ARG B 1 72 ? 0.195 -8.640 8.755 1.00 12.07 69 ARG B O 1
ATOM 1636 N N . TYR B 1 73 ? -1.595 -9.948 8.241 1.00 10.98 70 TYR B N 1
ATOM 1637 C CA . TYR B 1 73 ? -1.423 -10.833 9.359 1.00 14.60 70 TYR B CA 1
ATOM 1638 C C . TYR B 1 73 ? -0.799 -12.134 8.923 1.00 19.20 70 TYR B C 1
ATOM 1639 O O . TYR B 1 73 ? -1.189 -12.667 7.908 1.00 25.03 70 TYR B O 1
ATOM 1648 N N . HIS B 1 74 ? 0.189 -12.639 9.644 1.00 19.68 71 HIS B N 1
ATOM 1649 C CA . HIS B 1 74 ? 0.961 -13.820 9.154 1.00 31.07 71 HIS B CA 1
ATOM 1650 C C . HIS B 1 74 ? 0.918 -15.035 10.087 1.00 36.22 71 HIS B C 1
ATOM 1651 O O . HIS B 1 74 ? 0.682 -16.145 9.621 1.00 34.14 71 HIS B O 1
ATOM 1658 N N . ALA B 1 75 ? 1.221 -14.836 11.362 1.00 26.33 72 ALA B N 1
ATOM 1659 C CA . ALA B 1 75 ? 1.316 -15.925 12.318 1.00 20.60 72 ALA B CA 1
ATOM 1660 C C . ALA B 1 75 ? 0.819 -15.351 13.658 1.00 20.67 72 ALA B C 1
ATOM 1661 O O . ALA B 1 75 ? 0.926 -14.183 13.826 1.00 15.13 72 ALA B O 1
ATOM 1663 N N . PRO B 1 76 ? 0.328 -16.180 14.586 1.00 23.37 73 PRO B N 1
ATOM 1664 C CA . PRO B 1 76 ? -0.284 -15.670 15.838 1.00 29.13 73 PRO B CA 1
ATOM 1665 C C . PRO B 1 76 ? 0.695 -15.469 17.012 1.00 22.47 73 PRO B C 1
ATOM 1666 O O . PRO B 1 76 ? 1.732 -16.096 17.047 1.00 24.81 73 PRO B O 1
ATOM 1670 N N . ALA B 1 77 ? 0.353 -14.573 17.925 1.00 18.92 74 ALA B N 1
ATOM 1671 C CA . ALA B 1 77 ? 1.037 -14.427 19.214 1.00 27.48 74 ALA B CA 1
ATOM 1672 C C . ALA B 1 77 ? 0.076 -14.782 20.336 1.00 22.82 74 ALA B C 1
ATOM 1673 O O . ALA B 1 77 ? -1.109 -14.586 20.215 1.00 25.36 74 ALA B O 1
ATOM 1675 N N . LYS B 1 78 ? 0.615 -15.299 21.429 1.00 25.66 75 LYS B N 1
ATOM 1676 C CA . LYS B 1 78 ? -0.185 -15.829 22.528 1.00 29.87 75 LYS B CA 1
ATOM 1677 C C . LYS B 1 78 ? 0.044 -15.050 23.816 1.00 23.52 75 LYS B C 1
ATOM 1678 O O . LYS B 1 78 ? 0.953 -14.231 23.888 1.00 20.72 75 LYS B O 1
ATOM 1684 N N . LEU B 1 79 ? -0.786 -15.335 24.819 1.00 20.76 76 LEU B N 1
ATOM 1685 C CA . LEU B 1 79 ? -0.664 -14.746 26.137 1.00 21.44 76 LEU B CA 1
ATOM 1686 C C . LEU B 1 79 ? 0.782 -14.829 26.640 1.00 22.53 76 LEU B C 1
ATOM 1687 O O . LEU B 1 79 ? 1.403 -15.872 26.618 1.00 22.03 76 LEU B O 1
ATOM 1692 N N . ASP B 1 80 ? 1.298 -13.702 27.093 1.00 23.24 77 ASP B N 1
ATOM 1693 C CA . ASP B 1 80 ? 2.624 -13.590 27.725 1.00 22.15 77 ASP B CA 1
ATOM 1694 C C . ASP B 1 80 ? 3.813 -13.624 26.772 1.00 21.21 77 ASP B C 1
ATOM 1695 O O . ASP B 1 80 ? 4.933 -13.446 27.216 1.00 22.64 77 ASP B O 1
ATOM 1700 N N . ASP B 1 81 ? 3.570 -13.754 25.465 1.00 23.72 78 ASP B N 1
ATOM 1701 C CA . ASP B 1 81 ? 4.634 -13.511 24.462 1.00 27.39 78 ASP B CA 1
ATOM 1702 C C . ASP B 1 81 ? 5.153 -12.070 24.580 1.00 26.91 78 ASP B C 1
ATOM 1703 O O . ASP B 1 81 ? 4.426 -11.137 25.034 1.00 23.46 78 ASP B O 1
ATOM 1708 N N . GLU B 1 82 ? 6.417 -11.915 24.223 1.00 25.12 79 GLU B N 1
ATOM 1709 C CA . GLU B 1 82 ? 7.004 -10.601 24.032 1.00 23.07 79 GLU B CA 1
ATOM 1710 C C . GLU B 1 82 ? 7.043 -10.317 22.548 1.00 23.39 79 GLU B C 1
ATOM 1711 O O . GLU B 1 82 ? 7.240 -11.220 21.774 1.00 24.03 79 GLU B O 1
ATOM 1717 N N . LEU B 1 83 ? 6.830 -9.052 22.1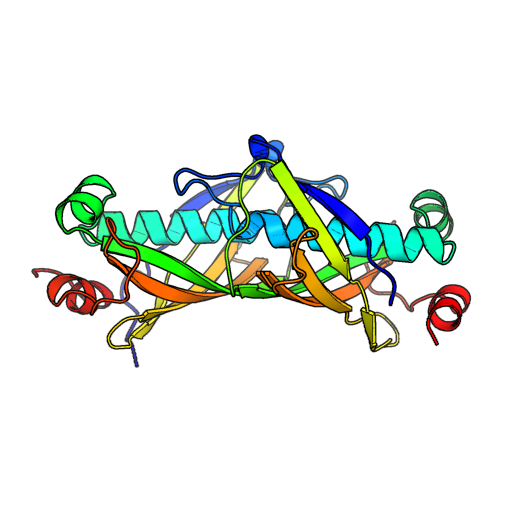66 1.00 27.10 80 LEU B N 1
ATOM 1718 C CA . LEU B 1 83 ? 6.787 -8.625 20.771 1.00 22.28 80 LEU B CA 1
ATOM 1719 C C . LEU B 1 83 ? 7.883 -7.589 20.509 1.00 32.65 80 LEU B C 1
ATOM 1720 O O . LEU B 1 83 ? 8.066 -6.675 21.329 1.00 23.97 80 LEU B O 1
ATOM 1725 N N . LEU B 1 84 ? 8.574 -7.705 19.367 1.00 22.52 81 LEU B N 1
ATOM 1726 C CA . LEU B 1 84 ? 9.441 -6.638 18.895 1.00 21.58 81 LEU B CA 1
ATOM 1727 C C . LEU B 1 84 ? 8.792 -5.918 17.735 1.00 20.38 81 LEU B C 1
ATOM 1728 O O . LEU B 1 84 ? 8.327 -6.560 16.766 1.00 21.25 81 LEU B O 1
ATOM 1733 N N . VAL B 1 85 ? 8.741 -4.586 17.824 1.00 18.37 82 VAL B N 1
ATOM 1734 C CA . VAL B 1 85 ? 8.008 -3.773 16.851 1.00 21.36 82 VAL B CA 1
ATOM 1735 C C . VAL B 1 85 ? 8.881 -2.656 16.306 1.00 17.82 82 VAL B C 1
ATOM 1736 O O . VAL B 1 85 ? 9.421 -1.835 17.074 1.00 16.75 82 VAL B O 1
ATOM 1740 N N . SER B 1 86 ? 8.981 -2.651 14.988 1.00 17.70 83 SER B N 1
ATOM 1741 C CA . SER B 1 86 ? 9.770 -1.679 14.247 1.00 21.37 83 SER B CA 1
ATOM 1742 C C . SER B 1 86 ? 8.885 -0.534 13.855 1.00 24.82 83 SER B C 1
ATOM 1743 O O . SER B 1 86 ? 7.673 -0.619 13.950 1.00 22.03 83 SER B O 1
ATOM 1746 N N . ALA B 1 87 ? 9.514 0.578 13.529 1.00 21.91 84 ALA B N 1
ATOM 1747 C CA . ALA B 1 87 ? 8.847 1.823 13.160 1.00 20.20 84 ALA B CA 1
ATOM 1748 C C . ALA B 1 87 ? 9.694 2.634 12.164 1.00 24.50 84 ALA B C 1
ATOM 1749 O O . ALA B 1 87 ? 10.148 3.742 12.464 1.00 32.82 84 ALA B O 1
ATOM 1751 N N . GLU B 1 88 ? 9.934 2.078 11.007 1.00 25.19 85 GLU B N 1
ATOM 1752 C CA . GLU B 1 88 ? 10.700 2.728 9.916 1.00 25.09 85 GLU B CA 1
ATOM 1753 C C . GLU B 1 88 ? 9.907 3.844 9.209 1.00 33.05 85 GLU B C 1
ATOM 1754 O O . GLU B 1 88 ? 8.683 3.744 9.006 1.00 18.83 85 GLU B O 1
ATOM 1760 N N . VAL B 1 89 ? 10.584 4.922 8.830 1.00 21.12 86 VAL B N 1
ATOM 1761 C CA . VAL B 1 89 ? 9.930 5.992 8.106 1.00 27.18 86 VAL B CA 1
ATOM 1762 C C . VAL B 1 89 ? 10.404 5.859 6.671 1.00 43.84 86 VAL B C 1
ATOM 1763 O O . VAL B 1 89 ? 11.570 6.115 6.412 1.00 18.85 86 VAL B O 1
ATOM 1767 N N . GLU B 1 90 ? 9.470 5.468 5.789 1.00 30.84 87 GLU B N 1
ATOM 1768 C CA . GLU B 1 90 ? 9.731 5.142 4.386 1.00 47.72 87 GLU B CA 1
ATOM 1769 C C . GLU B 1 90 ? 9.728 6.399 3.546 1.00 36.37 87 GLU B C 1
ATOM 1770 O O . GLU B 1 90 ? 10.456 6.454 2.578 1.00 52.17 87 GLU B O 1
ATOM 1776 N N . GLU B 1 91 ? 8.875 7.372 3.897 1.00 31.01 88 GLU B N 1
ATOM 1777 C CA . GLU B 1 91 ? 8.847 8.662 3.230 1.00 30.52 88 GLU B CA 1
ATOM 1778 C C . GLU B 1 91 ? 8.454 9.789 4.144 1.00 36.76 88 GLU B C 1
ATOM 1779 O O . GLU B 1 91 ? 7.640 9.627 5.064 1.00 27.91 88 GLU B O 1
ATOM 1785 N N . LEU B 1 92 ? 9.011 10.960 3.849 1.00 26.92 89 LEU B N 1
ATOM 1786 C CA . LEU B 1 92 ? 8.678 12.163 4.544 1.00 34.82 89 LEU B CA 1
ATOM 1787 C C . LEU B 1 92 ? 8.195 13.124 3.450 1.00 33.33 89 LEU B C 1
ATOM 1788 O O . LEU B 1 92 ? 8.955 13.490 2.568 1.00 38.36 89 LEU B O 1
ATOM 1793 N N . ASN B 1 93 ? 6.918 13.489 3.501 1.00 30.79 90 ASN B N 1
ATOM 1794 C CA . ASN B 1 93 ? 6.326 14.454 2.588 1.00 43.37 90 ASN B CA 1
ATOM 1795 C C . ASN B 1 93 ? 6.228 15.777 3.316 1.00 41.23 90 ASN B C 1
ATOM 1796 O O . ASN B 1 93 ? 6.710 15.892 4.456 1.00 31.01 90 ASN B O 1
ATOM 1801 N N . ARG B 1 94 ? 5.671 16.797 2.663 1.00 45.22 91 ARG B N 1
ATOM 1802 C CA . ARG B 1 94 ? 5.575 18.151 3.245 1.00 47.53 91 ARG B CA 1
ATOM 1803 C C . ARG B 1 94 ? 4.748 18.161 4.539 1.00 41.80 91 ARG B C 1
ATOM 1804 O O . ARG B 1 94 ? 5.202 18.664 5.571 1.00 41.17 91 ARG B O 1
ATOM 1812 N N . ALA B 1 95 ? 3.541 17.609 4.456 1.00 43.14 92 ALA B N 1
ATOM 1813 C CA . ALA B 1 95 ? 2.570 17.632 5.540 1.00 36.92 92 ALA B CA 1
ATOM 1814 C C . ALA B 1 95 ? 2.185 16.238 6.056 1.00 35.57 92 ALA B C 1
ATOM 1815 O O . ALA B 1 95 ? 1.152 16.105 6.712 1.00 30.27 92 ALA B O 1
ATOM 1817 N N . SER B 1 96 ? 3.014 15.238 5.787 1.00 19.84 93 SER B N 1
ATOM 1818 C CA . SER B 1 96 ? 2.755 13.842 6.166 1.00 22.07 93 SER B CA 1
ATOM 1819 C C . SER B 1 96 ? 4.012 12.943 6.075 1.00 30.78 93 SER B C 1
ATOM 1820 O O . SER B 1 96 ? 5.043 13.315 5.459 1.00 24.50 93 SER B O 1
ATOM 1823 N N . LEU B 1 97 ? 3.887 11.758 6.668 1.00 24.73 94 LEU B N 1
ATOM 1824 C CA . LEU B 1 97 ? 4.953 10.798 6.831 1.00 26.73 94 LEU B CA 1
ATOM 1825 C C . LEU B 1 97 ? 4.374 9.371 6.610 1.00 20.44 94 LEU B C 1
ATOM 1826 O O . LEU B 1 97 ? 3.250 9.096 7.057 1.00 16.43 94 LEU B O 1
ATOM 1831 N N A LYS B 1 98 ? 5.127 8.456 6.006 0.50 16.43 95 LYS B N 1
ATOM 1832 N N B LYS B 1 98 ? 5.110 8.487 5.949 0.50 18.93 95 LYS B N 1
ATOM 1833 C CA A LYS B 1 98 ? 4.613 7.112 5.763 0.50 13.30 95 LYS B CA 1
ATOM 1834 C CA B LYS B 1 98 ? 4.635 7.125 5.794 0.50 15.70 95 LYS B CA 1
ATOM 1835 C C A LYS B 1 98 ? 5.499 6.136 6.473 0.50 16.11 95 LYS B C 1
ATOM 1836 C C B LYS B 1 98 ? 5.516 6.235 6.610 0.50 22.02 95 LYS B C 1
ATOM 1837 O O A LYS B 1 98 ? 6.737 6.160 6.272 0.50 13.78 95 LYS B O 1
ATOM 1838 O O B LYS B 1 98 ? 6.746 6.399 6.596 0.50 28.24 95 LYS B O 1
ATOM 1849 N N . PHE B 1 99 ? 4.896 5.311 7.347 1.00 13.98 96 PHE B N 1
ATOM 1850 C CA . PHE B 1 99 ? 5.635 4.359 8.187 1.00 11.65 96 PHE B CA 1
ATOM 1851 C C . PHE B 1 99 ? 5.474 2.997 7.655 1.00 11.20 96 PHE B C 1
ATOM 1852 O O . PHE B 1 99 ? 4.416 2.649 7.095 1.00 15.60 96 PHE B O 1
ATOM 1860 N N . ARG B 1 100 ? 6.478 2.165 7.929 1.00 11.94 97 ARG B N 1
ATOM 1861 C CA . ARG B 1 100 ? 6.487 0.727 7.594 1.00 14.86 97 ARG B CA 1
ATOM 1862 C C . ARG B 1 100 ? 6.875 -0.005 8.779 1.00 10.66 97 ARG B C 1
ATOM 1863 O O . ARG B 1 100 ? 7.898 0.362 9.382 1.00 13.36 97 ARG B O 1
ATOM 1871 N N . GLN B 1 101 ? 6.059 -0.967 9.243 1.00 13.41 98 GLN B N 1
ATOM 1872 C CA . GLN B 1 101 ? 6.286 -1.566 10.589 1.00 11.02 98 GLN B CA 1
ATOM 1873 C C . GLN B 1 101 ? 6.186 -3.051 10.535 1.00 11.39 98 GLN B C 1
ATOM 1874 O O . GLN B 1 101 ? 5.437 -3.557 9.732 1.00 14.33 98 GLN B O 1
ATOM 1880 N N . GLN B 1 102 ? 6.942 -3.760 11.380 1.00 9.43 99 GLN B N 1
ATOM 1881 C CA . GLN B 1 102 ? 6.850 -5.182 11.495 1.00 9.20 99 GLN B CA 1
ATOM 1882 C C . GLN B 1 102 ? 6.670 -5.505 12.970 1.00 11.76 99 GLN B C 1
ATOM 1883 O O . GLN B 1 102 ? 7.386 -4.938 13.810 1.00 14.05 99 GLN B O 1
ATOM 1889 N N . VAL B 1 103 ? 5.736 -6.418 13.282 1.00 10.32 100 VAL B N 1
ATOM 1890 C CA . VAL B 1 103 ? 5.634 -7.026 14.622 1.00 12.24 100 VAL B CA 1
ATOM 1891 C C . VAL B 1 103 ? 6.185 -8.471 14.580 1.00 11.71 100 VAL B C 1
ATOM 1892 O O . VAL B 1 103 ? 5.707 -9.292 13.843 1.00 8.71 100 VAL B O 1
ATOM 1896 N N . ARG B 1 104 ? 7.231 -8.725 15.349 1.00 12.13 101 ARG B N 1
ATOM 1897 C CA . ARG B 1 104 ? 7.852 -10.052 15.450 1.00 18.92 101 ARG B CA 1
ATOM 1898 C C . ARG B 1 104 ? 7.819 -10.589 16.868 1.00 18.23 101 ARG B C 1
ATOM 1899 O O . ARG B 1 104 ? 7.902 -9.828 17.834 1.00 19.85 101 ARG B O 1
ATOM 1907 N N . ARG B 1 105 ? 7.661 -11.900 17.001 1.00 20.25 102 ARG B N 1
ATOM 1908 C CA . ARG B 1 105 ? 7.753 -12.544 18.296 1.00 19.56 102 ARG B CA 1
ATOM 1909 C C . ARG B 1 105 ? 9.213 -12.490 18.783 1.00 27.92 102 ARG B C 1
ATOM 1910 O O . ARG B 1 105 ? 10.137 -12.739 18.004 1.00 30.35 102 ARG B O 1
ATOM 1918 N N . ALA B 1 106 ? 9.418 -12.085 20.041 1.00 26.28 103 ALA B N 1
ATOM 1919 C CA . ALA B 1 106 ? 10.766 -11.787 20.544 1.00 31.61 103 ALA B CA 1
ATOM 1920 C C . ALA B 1 106 ? 11.612 -13.044 20.650 1.00 32.77 103 ALA B C 1
ATOM 1921 O O . ALA B 1 106 ? 12.798 -13.026 20.383 1.00 49.97 103 ALA B O 1
ATOM 1923 N N . SER B 1 107 ? 10.989 -14.134 21.061 1.00 35.16 104 SER B N 1
ATOM 1924 C CA . SER B 1 107 ? 11.713 -15.369 21.339 1.00 38.44 104 SER B CA 1
ATOM 1925 C C . SER B 1 107 ? 12.432 -15.923 20.095 1.00 45.50 104 SER B C 1
ATOM 1926 O O . SER B 1 107 ? 13.611 -16.253 20.181 1.00 69.90 104 SER B O 1
ATOM 1929 N N . ASP B 1 108 ? 11.753 -15.946 18.942 1.00 48.82 105 ASP B N 1
ATOM 1930 C CA . ASP B 1 108 ? 12.240 -16.614 17.699 1.00 44.36 105 ASP B CA 1
ATOM 1931 C C . ASP B 1 108 ? 12.189 -15.767 16.402 1.00 50.48 105 ASP B C 1
ATOM 1932 O O . ASP B 1 108 ? 12.456 -16.289 15.310 1.00 42.81 105 ASP B O 1
ATOM 1937 N N . SER B 1 109 ? 11.778 -14.498 16.514 1.00 25.86 106 SER B N 1
ATOM 1938 C CA . SER B 1 109 ? 11.815 -13.523 15.408 1.00 33.21 106 SER B CA 1
ATOM 1939 C C . SER B 1 109 ? 10.813 -13.760 14.291 1.00 19.04 106 SER B C 1
ATOM 1940 O O . SER B 1 109 ? 10.856 -13.051 13.294 1.00 24.06 106 SER B O 1
ATOM 1943 N N . VAL B 1 110 ? 9.894 -14.702 14.463 1.00 19.89 107 VAL B N 1
ATOM 1944 C CA . VAL B 1 110 ? 8.886 -14.969 13.479 1.00 32.66 107 VAL B CA 1
ATOM 1945 C C . VAL B 1 110 ? 7.975 -13.747 13.280 1.00 43.62 107 VAL B C 1
ATOM 1946 O O . VAL B 1 110 ? 7.544 -13.102 14.268 1.00 22.12 107 VAL B O 1
ATOM 1950 N N . LEU B 1 111 ? 7.706 -13.445 12.006 1.00 23.97 108 LEU B N 1
ATOM 1951 C CA . LEU B 1 111 ? 6.945 -12.256 11.609 1.00 28.35 108 LEU B CA 1
ATOM 1952 C C . LEU B 1 111 ? 5.489 -12.507 11.870 1.00 16.56 108 LEU B C 1
ATOM 1953 O O . LEU B 1 111 ? 4.911 -13.469 11.382 1.00 23.30 108 LEU B O 1
ATOM 1958 N N . LEU B 1 112 ? 4.870 -11.650 12.647 1.00 18.21 109 LEU B N 1
ATOM 1959 C CA . LEU B 1 112 ? 3.478 -11.865 13.019 1.00 14.54 109 LEU B CA 1
ATOM 1960 C C . LEU B 1 112 ? 2.534 -11.000 12.215 1.00 15.19 109 LEU B C 1
ATOM 1961 O O . LEU B 1 112 ? 1.457 -11.438 11.842 1.00 23.13 109 LEU B O 1
ATOM 1966 N N . CYS B 1 113 ? 2.958 -9.762 11.942 1.00 13.55 110 CYS B N 1
ATOM 1967 C CA . CYS B 1 113 ? 2.137 -8.744 11.346 1.00 11.66 110 CYS B CA 1
ATOM 1968 C C . CYS B 1 113 ? 3.024 -7.723 10.642 1.00 14.73 110 CYS B C 1
ATOM 1969 O O . CYS B 1 113 ? 4.096 -7.355 11.091 1.00 10.88 110 CYS B O 1
ATOM 1972 N N . GLU B 1 114 ? 2.552 -7.187 9.552 1.00 13.21 111 GLU B N 1
ATOM 1973 C CA . GLU B 1 114 ? 3.179 -6.069 8.959 1.00 12.84 111 GLU B CA 1
ATOM 1974 C C . GLU B 1 114 ? 2.174 -4.966 8.747 1.00 10.53 111 GLU B C 1
ATOM 1975 O O . GLU B 1 114 ? 1.088 -5.196 8.207 1.00 10.53 111 GLU B O 1
ATOM 1981 N N . GLY B 1 115 ? 2.592 -3.742 8.965 1.00 11.61 112 GLY B N 1
ATOM 1982 C CA . GLY B 1 115 ? 1.680 -2.612 8.867 1.00 13.21 112 GLY B CA 1
ATOM 1983 C C . GLY B 1 115 ? 2.274 -1.452 8.080 1.00 14.79 112 GLY B C 1
ATOM 1984 O O . GLY B 1 115 ? 3.509 -1.232 8.054 1.00 13.01 112 GLY B O 1
ATOM 1985 N N . ARG B 1 116 ? 1.389 -0.696 7.459 1.00 10.57 113 ARG B N 1
ATOM 1986 C CA . ARG B 1 116 ? 1.792 0.503 6.701 1.00 14.96 113 ARG B CA 1
ATOM 1987 C C . ARG B 1 116 ? 0.859 1.599 7.058 1.00 12.39 113 ARG B C 1
ATOM 1988 O O . ARG B 1 116 ? -0.369 1.384 6.991 1.00 11.14 113 ARG B O 1
ATOM 1996 N N . PHE B 1 117 ? 1.401 2.777 7.357 1.00 11.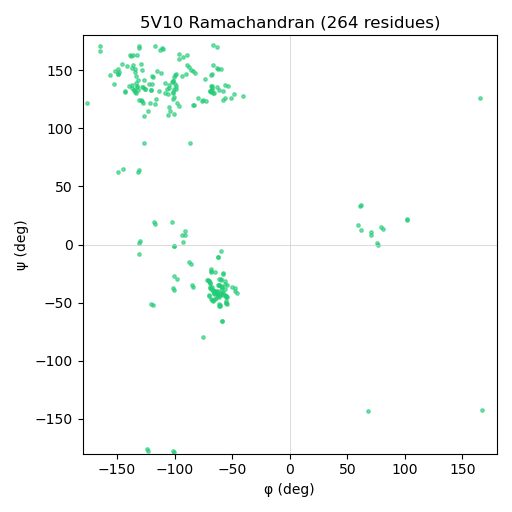17 114 PHE B N 1
ATOM 1997 C CA . PHE B 1 117 ? 0.544 3.901 7.780 1.00 12.22 114 PHE B CA 1
ATOM 1998 C C . PHE B 1 117 ? 0.962 5.192 7.118 1.00 16.76 114 PHE B C 1
ATOM 1999 O O . PHE B 1 117 ? 2.173 5.557 7.125 1.00 20.59 114 PHE B O 1
ATOM 2007 N N . LEU B 1 118 ? -0.036 5.921 6.632 1.00 15.97 115 LEU B N 1
ATOM 2008 C CA . LEU B 1 118 ? 0.159 7.320 6.243 1.00 16.77 115 LEU B CA 1
ATOM 2009 C C . LEU B 1 118 ? -0.320 8.144 7.402 1.00 20.78 115 LEU B C 1
ATOM 2010 O O . LEU B 1 118 ? -1.482 8.039 7.781 1.00 14.83 115 LEU B O 1
ATOM 2015 N N . VAL B 1 119 ? 0.571 8.979 7.953 1.00 20.60 116 VAL B N 1
ATOM 2016 C CA . VAL B 1 119 ? 0.288 9.830 9.126 1.00 23.85 116 VAL B CA 1
ATOM 2017 C C . VAL B 1 119 ? 0.407 11.325 8.744 1.00 20.67 116 VAL B C 1
ATOM 2018 O O . VAL B 1 119 ? 1.440 11.757 8.245 1.00 25.65 116 VAL B O 1
ATOM 2022 N N . ALA B 1 120 ? -0.677 12.078 8.921 1.00 27.25 117 ALA B N 1
ATOM 2023 C CA . ALA B 1 120 ? -0.730 13.523 8.604 1.00 26.50 117 ALA B CA 1
ATOM 2024 C C . ALA B 1 120 ? -0.316 14.394 9.816 1.00 30.54 117 ALA B C 1
ATOM 2025 O O . ALA B 1 120 ? -0.538 14.042 10.971 1.00 20.89 117 ALA B O 1
ATOM 2027 N N . CYS B 1 121 ? 0.317 15.523 9.515 1.00 32.91 118 CYS B N 1
ATOM 2028 C CA . CYS B 1 121 ? 0.673 16.518 10.501 1.00 28.03 118 CYS B CA 1
ATOM 2029 C C . CYS B 1 121 ? -0.358 17.642 10.429 1.00 33.19 118 CYS B C 1
ATOM 2030 O O . CYS B 1 121 ? -0.604 18.189 9.342 1.00 32.30 118 CYS B O 1
ATOM 2033 N N . VAL B 1 122 ? -0.965 17.981 11.561 1.00 32.72 119 VAL B N 1
ATOM 2034 C CA . VAL B 1 122 ? -1.965 19.055 11.591 1.00 30.15 119 VAL B CA 1
ATOM 2035 C C . VAL B 1 122 ? -1.709 20.014 12.750 1.00 44.53 119 VAL B C 1
ATOM 2036 O O . VAL B 1 122 ? -0.995 19.694 13.713 1.00 33.03 119 VAL B O 1
ATOM 2040 N N . ARG B 1 123 ? -2.321 21.187 12.651 1.00 49.82 120 ARG B N 1
ATOM 2041 C CA . ARG B 1 123 ? -2.229 22.160 13.724 1.00 66.19 120 ARG B CA 1
ATOM 2042 C C . ARG B 1 123 ? -3.016 21.604 14.890 1.00 53.83 120 ARG B C 1
ATOM 2043 O O . ARG B 1 123 ? -4.142 21.137 14.692 1.00 51.80 120 ARG B O 1
ATOM 2051 N N . ALA B 1 124 ? -2.419 21.635 16.089 1.00 52.15 121 ALA B N 1
ATOM 2052 C CA . ALA B 1 124 ? -3.094 21.155 17.289 1.00 43.16 121 ALA B CA 1
ATOM 2053 C C . ALA B 1 124 ? -4.337 22.006 17.617 1.00 70.70 121 ALA B C 1
ATOM 2054 O O . ALA B 1 124 ? -5.391 21.449 17.964 1.00 65.12 121 ALA B O 1
ATOM 2056 N N . ASP B 1 125 ? -4.239 23.334 17.475 1.00 66.88 122 ASP B N 1
ATOM 2057 C CA . ASP B 1 125 ? -5.427 24.208 17.676 1.00 80.94 122 ASP B CA 1
ATOM 2058 C C . ASP B 1 125 ? -6.591 23.873 16.735 1.00 66.58 122 ASP B C 1
ATOM 2059 O O . ASP B 1 125 ? -7.641 23.405 17.181 1.00 87.62 122 ASP B O 1
ATOM 2064 N N . THR B 1 126 ? -6.380 24.089 15.439 1.00 73.42 123 THR B N 1
ATOM 2065 C CA . THR B 1 126 ? -7.465 24.144 14.455 1.00 78.15 123 THR B CA 1
ATOM 2066 C C . THR B 1 126 ? -7.638 22.861 13.635 1.00 79.52 123 THR B C 1
ATOM 2067 O O . THR B 1 126 ? -8.531 22.801 12.780 1.00 58.43 123 THR B O 1
ATOM 2071 N N . LEU B 1 127 ? -6.782 21.857 13.870 1.00 80.18 124 LEU B N 1
ATOM 2072 C CA . LEU B 1 127 ? -6.809 20.597 13.111 1.00 72.01 124 LEU B CA 1
ATOM 2073 C C . LEU B 1 127 ? -6.542 20.728 11.593 1.00 46.06 124 LEU B C 1
ATOM 2074 O O . LEU B 1 127 ? -6.753 19.764 10.851 1.00 41.67 124 LEU B O 1
ATOM 2079 N N . LYS B 1 128 ? -6.058 21.881 11.118 1.00 46.59 125 LYS B N 1
ATOM 2080 C CA . LYS B 1 128 ? -5.828 22.034 9.687 1.00 66.39 125 LYS B CA 1
ATOM 2081 C C . LYS B 1 128 ? -4.435 21.493 9.344 1.00 51.50 125 LYS B C 1
ATOM 2082 O O . LYS B 1 128 ? -3.539 21.520 10.205 1.00 36.26 125 LYS B O 1
ATOM 2088 N N . PRO B 1 129 ? -4.256 20.978 8.102 1.00 44.55 126 PRO B N 1
ATOM 2089 C CA . PRO B 1 129 ? -2.958 20.491 7.630 1.00 48.71 126 PRO B CA 1
ATOM 2090 C C . PRO B 1 129 ? -1.858 21.527 7.776 1.00 48.99 126 PRO B C 1
ATOM 2091 O O . PRO B 1 129 ? -2.087 22.690 7.468 1.00 46.13 126 PRO B O 1
ATOM 2095 N N . ARG B 1 130 ? -0.688 21.102 8.240 1.00 54.18 127 ARG B N 1
ATOM 2096 C CA . ARG B 1 130 ? 0.498 21.964 8.279 1.00 41.09 127 ARG B CA 1
ATOM 2097 C C . ARG B 1 130 ? 1.753 21.184 7.861 1.00 44.35 127 ARG B C 1
ATOM 2098 O O . ARG B 1 130 ? 1.766 19.954 7.849 1.00 49.88 127 ARG B O 1
ATOM 2106 N N . ALA B 1 131 ? 2.806 21.926 7.523 1.00 48.08 128 ALA B N 1
ATOM 2107 C CA . ALA B 1 131 ? 4.086 21.353 7.182 1.00 46.81 128 ALA B CA 1
ATOM 2108 C C . ALA B 1 131 ? 4.709 20.703 8.406 1.00 40.04 128 ALA B C 1
ATOM 2109 O O . ALA B 1 131 ? 4.551 21.157 9.541 1.00 43.52 128 ALA B O 1
ATOM 2111 N N . ILE B 1 132 ? 5.443 19.630 8.157 1.00 45.75 129 ILE B N 1
ATOM 2112 C CA . ILE B 1 132 ? 6.253 19.022 9.192 1.00 51.17 129 ILE B CA 1
ATOM 2113 C C . ILE B 1 132 ? 7.363 19.998 9.497 1.00 50.03 129 ILE B C 1
ATOM 2114 O O . ILE B 1 132 ? 7.929 20.561 8.563 1.00 63.92 129 ILE B O 1
ATOM 2119 N N . PRO B 1 133 ? 7.675 20.208 10.792 1.00 64.15 130 PRO B N 1
ATOM 2120 C CA . PRO B 1 133 ? 8.772 21.117 11.113 1.00 75.93 130 PRO B CA 1
ATOM 2121 C C . PRO B 1 133 ? 10.119 20.640 10.587 1.00 67.71 130 PRO B C 1
ATOM 2122 O O . PRO B 1 133 ? 10.348 19.414 10.433 1.00 44.08 130 PRO B O 1
ATOM 2126 N N . GLU B 1 134 ? 10.990 21.623 10.328 1.00 58.81 131 GLU B N 1
ATOM 2127 C CA . GLU B 1 134 ? 12.316 21.392 9.778 1.00 49.32 131 GLU B CA 1
ATOM 2128 C C . GLU B 1 134 ? 13.087 20.425 10.636 1.00 32.32 131 GLU B C 1
ATOM 2129 O O . GLU B 1 134 ? 13.694 19.486 10.120 1.00 35.04 131 GLU B O 1
ATOM 2135 N N . THR B 1 135 ? 13.105 20.700 11.936 1.00 48.95 132 THR B N 1
ATOM 2136 C CA . THR B 1 135 ? 13.825 19.888 12.909 1.00 57.07 132 THR B CA 1
ATOM 2137 C C . THR B 1 135 ? 13.403 18.435 12.881 1.00 44.98 132 THR B C 1
ATOM 2138 O O . THR B 1 135 ? 14.239 17.553 13.045 1.00 52.36 132 THR B O 1
ATOM 2142 N N . LEU B 1 136 ? 12.101 18.200 12.693 1.00 52.76 133 LEU B N 1
ATOM 2143 C CA . LEU B 1 136 ? 11.566 16.840 12.634 1.00 43.61 133 LEU B CA 1
ATOM 2144 C C . LEU B 1 136 ? 11.976 16.122 11.375 1.00 32.96 133 LEU B C 1
ATOM 2145 O O . LEU B 1 136 ? 12.372 14.935 11.429 1.00 29.71 133 LEU B O 1
ATOM 2150 N N . ARG B 1 137 ? 11.878 16.838 10.247 1.00 42.55 134 ARG B N 1
ATOM 2151 C CA . ARG B 1 137 ? 12.280 16.312 8.951 1.00 43.11 134 ARG B CA 1
ATOM 2152 C C . ARG B 1 137 ? 13.742 15.906 8.998 1.00 40.20 134 ARG B C 1
ATOM 2153 O O . ARG B 1 137 ? 14.118 14.847 8.495 1.00 32.65 134 ARG B O 1
ATOM 2161 N N . ALA B 1 138 ? 14.557 16.760 9.610 1.00 39.63 135 ALA B N 1
ATOM 2162 C CA . ALA B 1 138 ? 15.971 16.492 9.797 1.00 36.32 135 ALA B CA 1
ATOM 2163 C C . ALA B 1 138 ? 16.172 15.227 10.636 1.00 28.69 135 ALA B C 1
ATOM 2164 O O . ALA B 1 138 ? 16.903 14.315 10.243 1.00 32.62 135 ALA B O 1
ATOM 2166 N N . ALA B 1 139 ? 15.513 15.168 11.788 1.00 27.52 136 ALA B N 1
ATOM 2167 C CA . ALA B 1 139 ? 15.667 14.001 12.686 1.00 38.73 136 ALA B CA 1
ATOM 2168 C C . ALA B 1 139 ? 15.539 12.628 11.985 1.00 42.83 136 ALA B C 1
ATOM 2169 O O . ALA B 1 139 ? 16.261 11.689 12.279 1.00 38.06 136 ALA B O 1
ATOM 2171 N N . PHE B 1 140 ? 14.640 12.519 11.024 1.00 48.04 137 PHE B N 1
ATOM 2172 C CA . PHE B 1 140 ? 14.704 11.386 10.075 1.00 60.53 137 PHE B CA 1
ATOM 2173 C C . PHE B 1 140 ? 15.843 11.612 9.048 1.00 43.02 137 PHE B C 1
ATOM 2174 O O . PHE B 1 140 ? 16.981 11.116 9.229 1.00 41.31 137 PHE B O 1
ATOM 2182 N N . ALA B 1 141 ? 15.556 12.438 8.037 1.00 53.64 138 ALA B N 1
ATOM 2183 C CA . ALA B 1 141 ? 16.371 12.594 6.809 1.00 58.69 138 ALA B CA 1
ATOM 2184 C C . ALA B 1 141 ? 17.282 11.418 6.410 1.00 64.31 138 ALA B C 1
ATOM 2185 O O . ALA B 1 141 ? 17.440 11.141 5.208 1.00 55.10 138 ALA B O 1
#